Protein AF-A0A7S2M2A7-F1 (afdb_monomer)

Radius of gyration: 33.53 Å; Cα contacts (8 Å, |Δi|>4): 357; chains: 1; bounding box: 88×37×94 Å

pLDDT: mean 89.51, std 9.98, range [44.53, 98.31]

Mean predicted aligned error: 6.65 Å

Foldseek 3Di:
DPPDDPPLLCQQAPVLLVLLLLALALLLQLVCVVLVLDAPCSNCVSNVVSVHPADRVQLVVQDDVVCVRDCPDSSSSSSSSNPRVSCVPVPPVSVVLSVVLCVQQPDKDFDDWDWDQRPVPRDTDIGTHTGGPNLCLLVVAVPDPVNLVVLLVLLLVLLVVLLVLVLVLVVVVLVLVCLLPDDCPDPPDDQWDDDVQEIEGDRDDNVVSVCCCVVPSVVSVVCSVVLNVVLLVCLLPDSHPVSNVVSSVVSVVVVVVVVVVCVVPDDPVVVVNVVRHDPDPRPDDPVSVQSPDPVSSSVVSSVVSVVSSCCCQPPCPRHSVNVSVVSCCSNNVDDPPRPSCVVSVSNVSQVPDPVND

Sequence (357 aa):
ANGSIPEDVFHAEVQPFFPMCALPDAKLCGNMVFRGSLHVSQFLEPLERLGFHAAPIAFLATDSAESQGQMADMVHVCEAAIQNVCPAFLTFRYRRVQEMTAGVCGKMEPDSMQTVTNPLGGFEERVIIVTSTAWQKLRDIILTPIYISFLTLILILWHVAMLDEVHTTLIWWNFLIDNWFAKAEDPEQPVLTSTDDSIEVGILPRRYICIVALTNLFPRTVICGVTTFFGSLFLCQAQSYSELVMNSLAMTFLVTIDDMMFAAFVPSVRRAWIERCAPLSIPMLQIGHVCGNELVALVAVMVASGATMWISYNHPYYGHRENARYIRCLCQVEGVDCWAAWRLGGYSAVEANPRFA

Structure (mmCIF, N/CA/C/O backbone):
data_AF-A0A7S2M2A7-F1
#
_entry.id   AF-A0A7S2M2A7-F1
#
loop_
_atom_site.group_PDB
_atom_site.id
_atom_site.type_symbol
_atom_site.label_atom_id
_atom_site.label_alt_id
_atom_site.label_comp_id
_atom_site.label_asym_id
_atom_site.label_entity_id
_atom_site.label_seq_id
_atom_site.pdbx_PDB_ins_code
_atom_site.Cartn_x
_atom_site.Cartn_y
_atom_site.Cartn_z
_atom_site.occupancy
_atom_site.B_iso_or_equiv
_atom_site.auth_seq_id
_atom_site.auth_comp_id
_atom_site.auth_asym_id
_atom_site.auth_atom_id
_atom_site.pdbx_PDB_model_num
ATOM 1 N N . ALA A 1 1 ? -46.409 -20.623 11.705 1.00 44.53 1 ALA A N 1
ATOM 2 C CA . ALA A 1 1 ? -46.207 -19.427 12.539 1.00 44.53 1 ALA A CA 1
ATOM 3 C C . ALA A 1 1 ? -44.891 -18.808 12.108 1.00 44.53 1 ALA A C 1
ATOM 5 O O . ALA A 1 1 ? -43.867 -19.465 12.244 1.00 44.53 1 ALA A O 1
ATOM 6 N N . ASN A 1 2 ? -44.916 -17.629 11.484 1.00 46.91 2 ASN A N 1
ATOM 7 C CA . ASN A 1 2 ? -43.681 -16.896 11.214 1.00 46.91 2 ASN A CA 1
ATOM 8 C C . ASN A 1 2 ? -43.093 -16.546 12.584 1.00 46.91 2 ASN A C 1
ATOM 10 O O . ASN A 1 2 ? -43.729 -15.813 13.331 1.00 46.91 2 ASN A O 1
ATOM 14 N N . GLY A 1 3 ? -41.968 -17.162 12.953 1.00 67.94 3 GLY A N 1
ATOM 15 C CA . GLY A 1 3 ? -41.330 -17.038 14.268 1.00 67.94 3 GLY A CA 1
ATOM 16 C C . GLY A 1 3 ? -40.682 -15.673 14.501 1.00 67.94 3 GLY A C 1
ATOM 17 O O . GLY A 1 3 ? -39.508 -15.607 14.847 1.00 67.94 3 GLY A O 1
ATOM 18 N N . SER A 1 4 ? -41.415 -14.589 14.253 1.00 84.75 4 SER A N 1
ATOM 19 C CA . SER A 1 4 ? -40.985 -13.231 14.561 1.00 84.75 4 SER A CA 1
ATOM 20 C C . SER A 1 4 ? -41.067 -12.994 16.066 1.00 84.75 4 SER A C 1
ATOM 22 O O . SER A 1 4 ? -42.088 -13.289 16.687 1.00 84.75 4 SER A O 1
ATOM 24 N N . ILE A 1 5 ? -39.994 -12.448 16.632 1.00 86.75 5 ILE A N 1
ATOM 25 C CA . ILE A 1 5 ? -39.960 -11.949 18.009 1.00 86.75 5 ILE A CA 1
ATOM 26 C C . ILE A 1 5 ? -40.976 -10.795 18.112 1.00 86.75 5 ILE A C 1
ATOM 28 O O . ILE A 1 5 ? -40.992 -9.958 17.205 1.00 86.75 5 ILE A O 1
ATOM 32 N N . PRO A 1 6 ? -41.831 -10.747 19.153 1.00 91.81 6 PRO A N 1
ATOM 33 C CA . PRO A 1 6 ? -42.695 -9.594 19.404 1.00 91.81 6 PRO A CA 1
ATOM 34 C C . PRO A 1 6 ? -41.890 -8.285 19.422 1.00 91.81 6 PRO A C 1
ATOM 36 O O . PRO A 1 6 ? -40.766 -8.254 19.921 1.00 91.81 6 PRO A O 1
ATOM 39 N N . GLU A 1 7 ? -42.433 -7.220 18.832 1.00 90.38 7 GLU A N 1
ATOM 40 C CA . GLU A 1 7 ? -41.721 -5.948 18.630 1.00 90.38 7 GLU A CA 1
ATOM 41 C C . GLU A 1 7 ? -41.270 -5.317 19.959 1.00 90.38 7 GLU A C 1
ATOM 43 O O . GLU A 1 7 ? -40.133 -4.869 20.084 1.00 90.38 7 GLU A O 1
ATOM 48 N N . ASP A 1 8 ? -42.114 -5.382 20.985 1.00 88.50 8 ASP A N 1
ATOM 49 C CA . ASP A 1 8 ? -41.824 -4.963 22.358 1.00 88.50 8 ASP A CA 1
ATOM 50 C C . ASP A 1 8 ? -40.653 -5.741 22.975 1.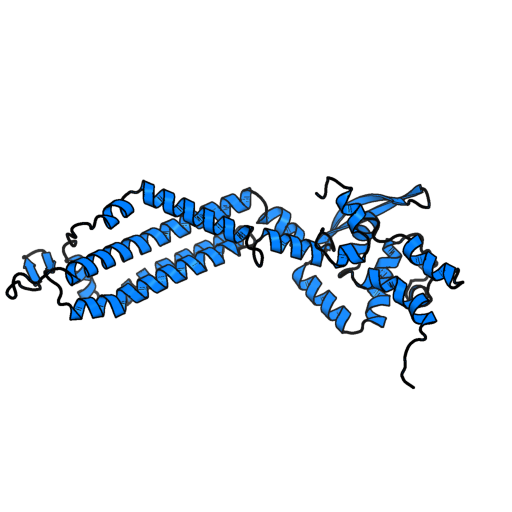00 88.50 8 ASP A C 1
ATOM 52 O O . ASP A 1 8 ? -39.726 -5.139 23.520 1.00 88.50 8 ASP A O 1
ATOM 56 N N . VAL A 1 9 ? -40.644 -7.068 22.817 1.00 88.62 9 VAL A N 1
ATOM 57 C CA . VAL A 1 9 ? -39.548 -7.928 23.290 1.00 88.62 9 VAL A CA 1
ATOM 58 C C . VAL A 1 9 ? -38.261 -7.619 22.533 1.00 88.62 9 VAL A C 1
ATOM 60 O O . VAL A 1 9 ? -37.192 -7.562 23.127 1.00 88.62 9 VAL A O 1
ATOM 63 N N . PHE A 1 10 ? -38.334 -7.379 21.226 1.00 90.81 10 PHE A N 1
ATOM 64 C CA . PHE A 1 10 ? -37.161 -7.019 20.437 1.00 90.81 10 PHE A CA 1
ATOM 65 C C . PHE A 1 10 ? -36.553 -5.681 20.882 1.00 90.81 10 PHE A C 1
ATOM 67 O O . PHE A 1 10 ? -35.335 -5.586 21.054 1.00 90.81 10 PHE A O 1
ATOM 74 N N . HIS A 1 11 ? -37.385 -4.661 21.093 1.00 88.81 11 HIS A N 1
ATOM 75 C CA . HIS A 1 11 ? -36.937 -3.339 21.531 1.00 88.81 11 HIS A CA 1
ATOM 76 C C . HIS A 1 11 ? -36.382 -3.341 22.960 1.00 88.81 11 HIS A C 1
ATOM 78 O O . HIS A 1 11 ? -35.404 -2.641 23.217 1.00 88.81 11 HIS A O 1
ATOM 84 N N . ALA A 1 12 ? -36.958 -4.137 23.865 1.00 86.62 12 ALA A N 1
ATOM 85 C CA . ALA A 1 12 ? -36.478 -4.258 25.241 1.00 86.62 12 ALA A CA 1
ATOM 86 C C . ALA A 1 12 ? -35.231 -5.146 25.355 1.00 86.62 12 ALA A C 1
ATOM 88 O O . ALA A 1 12 ? -34.236 -4.753 25.950 1.00 86.62 12 ALA A O 1
ATOM 89 N N . GLU A 1 13 ? -35.267 -6.349 24.781 1.00 87.50 13 GLU A N 1
ATOM 90 C CA . GLU A 1 13 ? -34.304 -7.411 25.099 1.00 87.50 13 GLU A CA 1
ATOM 91 C C . GLU A 1 13 ? -33.169 -7.534 24.079 1.00 87.50 13 GLU A C 1
ATOM 93 O O . GLU A 1 13 ? -32.111 -8.068 24.403 1.00 87.50 13 GLU A O 1
ATOM 98 N N . VAL A 1 14 ? -33.367 -7.084 22.835 1.00 90.44 14 VAL A N 1
ATOM 99 C CA . VAL A 1 14 ? -32.414 -7.337 21.736 1.00 90.44 14 VAL A CA 1
ATOM 100 C C . VAL A 1 14 ? -31.731 -6.056 21.274 1.00 90.44 14 VAL A C 1
ATOM 102 O O . VAL A 1 14 ? -30.503 -5.995 21.185 1.00 90.44 14 VAL A O 1
ATOM 105 N N . GLN A 1 15 ? -32.513 -5.014 20.991 1.00 91.81 15 GLN A N 1
ATOM 106 C CA . GLN A 1 15 ? -32.011 -3.760 20.434 1.00 91.81 15 GLN A CA 1
ATOM 107 C C . GLN A 1 15 ? -30.903 -3.085 21.272 1.00 91.81 15 GLN A C 1
ATOM 109 O O . GLN A 1 15 ? -29.959 -2.583 20.651 1.00 91.81 15 GLN A O 1
ATOM 114 N N . PRO A 1 16 ? -30.936 -3.080 22.623 1.00 91.25 16 PRO A N 1
ATOM 115 C CA . PRO A 1 16 ? -29.900 -2.425 23.430 1.00 91.25 16 PRO A CA 1
ATOM 116 C C . PRO A 1 16 ? -28.491 -3.004 23.236 1.00 91.25 16 PRO A C 1
ATOM 118 O O . PRO A 1 16 ? -27.505 -2.300 23.443 1.00 91.25 16 PRO A O 1
ATOM 121 N N . PHE A 1 17 ? -28.377 -4.257 22.782 1.00 92.88 17 PHE A N 1
ATOM 122 C CA . PHE A 1 17 ? -27.092 -4.919 22.533 1.00 92.88 17 PHE A CA 1
ATOM 123 C C . PHE A 1 17 ? -26.527 -4.662 21.134 1.00 92.88 17 PHE A C 1
ATOM 125 O O . PHE A 1 17 ? -25.334 -4.856 20.908 1.00 92.88 17 PHE A O 1
ATOM 132 N N . PHE A 1 18 ? -27.337 -4.207 20.174 1.00 92.44 18 PHE A N 1
ATOM 133 C CA . PHE A 1 18 ? -26.874 -4.002 18.798 1.00 92.44 18 PHE A CA 1
ATOM 134 C C . PHE A 1 18 ? -25.704 -3.030 18.631 1.00 92.44 18 PHE A C 1
ATOM 136 O O . PHE A 1 18 ? -24.856 -3.315 17.782 1.00 92.44 18 PHE A O 1
ATOM 143 N N . PRO A 1 19 ? -25.594 -1.931 19.401 1.00 92.38 19 PRO A N 1
ATOM 144 C CA . PRO A 1 19 ? -24.382 -1.123 19.406 1.00 92.38 19 PRO A CA 1
ATOM 145 C C . PRO A 1 19 ? -23.141 -1.970 19.732 1.00 92.38 19 PRO A C 1
ATOM 147 O O . PRO A 1 19 ? -22.186 -1.979 18.962 1.00 92.38 19 PRO A O 1
ATOM 150 N N . MET A 1 20 ? -23.184 -2.778 20.795 1.00 94.94 20 MET A N 1
ATOM 151 C CA . MET A 1 20 ? -22.067 -3.645 21.202 1.00 94.94 20 MET A CA 1
ATOM 152 C C . MET A 1 20 ? -21.766 -4.715 20.146 1.00 94.94 20 MET A C 1
ATOM 154 O O . MET A 1 20 ? -20.605 -4.993 19.863 1.00 94.94 20 MET A O 1
ATOM 158 N N . CYS A 1 21 ? -22.792 -5.247 19.474 1.00 95.19 21 CYS A N 1
ATOM 159 C CA . CYS A 1 21 ? -22.610 -6.199 18.377 1.00 95.19 21 CYS A CA 1
ATOM 160 C C . CYS A 1 21 ? -21.934 -5.604 17.130 1.00 95.19 21 CYS A C 1
ATOM 162 O O . CYS A 1 21 ? -21.564 -6.360 16.234 1.00 95.19 21 CYS A O 1
ATOM 164 N N . ALA A 1 22 ? -21.761 -4.282 17.036 1.00 93.81 22 ALA A N 1
ATOM 165 C CA . ALA A 1 22 ? -20.952 -3.672 15.980 1.00 93.81 22 ALA A CA 1
ATOM 166 C C . ALA A 1 22 ? -19.441 -3.795 16.246 1.00 93.81 22 ALA A C 1
ATOM 168 O O . ALA A 1 22 ? -18.640 -3.562 15.338 1.00 93.81 22 ALA A O 1
ATOM 169 N N . LEU A 1 23 ? -19.042 -4.157 17.470 1.00 95.81 23 LEU A N 1
ATOM 170 C CA . LEU A 1 23 ? -17.643 -4.324 17.833 1.00 95.81 23 LEU A CA 1
ATOM 171 C C . LEU A 1 23 ? -17.100 -5.658 17.297 1.00 95.81 23 LEU A C 1
ATOM 173 O O . LEU A 1 23 ? -17.743 -6.704 17.453 1.00 95.81 23 LEU A O 1
ATOM 177 N N . PRO A 1 24 ? -15.910 -5.646 16.672 1.00 95.00 24 PRO A N 1
ATOM 178 C CA . PRO A 1 24 ? -15.317 -6.855 16.116 1.00 95.00 24 PRO A CA 1
ATOM 179 C C . PRO A 1 24 ? -14.689 -7.769 17.177 1.00 95.00 24 PRO A C 1
ATOM 181 O O . PRO A 1 24 ? -14.531 -8.958 16.919 1.00 95.00 24 PRO A O 1
ATOM 184 N N . ASP A 1 25 ? -14.333 -7.233 18.347 1.00 96.88 25 ASP A N 1
ATOM 185 C CA . ASP A 1 25 ? -13.678 -7.956 19.441 1.00 96.88 25 ASP A CA 1
ATOM 186 C C . ASP A 1 25 ? -14.162 -7.401 20.792 1.00 96.88 25 ASP A C 1
ATOM 188 O O . ASP A 1 25 ? -14.287 -6.185 20.957 1.00 96.88 25 ASP A O 1
ATOM 192 N N . ALA A 1 26 ? -14.409 -8.290 21.756 1.00 96.94 26 ALA A N 1
ATOM 193 C CA . ALA A 1 26 ? -14.834 -7.945 23.113 1.00 96.94 26 ALA A CA 1
ATOM 194 C C . ALA A 1 26 ? -13.797 -7.090 23.856 1.00 96.94 26 ALA A C 1
ATOM 196 O O . ALA A 1 26 ? -14.149 -6.205 24.627 1.00 96.94 26 ALA A O 1
ATOM 197 N N . LYS A 1 27 ? -12.509 -7.257 23.551 1.00 97.19 27 LYS A N 1
ATOM 198 C CA . LYS A 1 27 ? -11.432 -6.478 24.175 1.00 97.19 27 LYS A CA 1
ATOM 199 C C . LYS A 1 27 ? -11.536 -4.973 23.909 1.00 97.19 27 LYS A C 1
ATOM 201 O O . LYS A 1 27 ? -10.961 -4.185 24.652 1.00 97.19 27 LYS A O 1
ATOM 206 N N . LEU A 1 28 ? -12.263 -4.555 22.868 1.00 96.81 28 LEU A N 1
ATOM 207 C CA . LEU A 1 28 ? -12.490 -3.140 22.555 1.00 96.81 28 LEU A CA 1
ATOM 208 C C . LEU A 1 28 ? -13.529 -2.471 23.468 1.00 96.81 28 LEU A C 1
ATOM 210 O O . LEU A 1 28 ? -13.689 -1.252 23.392 1.00 96.81 28 LEU A O 1
ATOM 214 N N . CYS A 1 29 ? -14.219 -3.218 24.335 1.00 96.75 29 CYS A N 1
ATOM 215 C CA . CYS A 1 29 ? -15.206 -2.661 25.259 1.00 96.75 29 CYS A CA 1
ATOM 216 C C . CYS A 1 29 ? -14.603 -1.575 26.163 1.00 96.75 29 CYS A C 1
ATOM 218 O O . CYS A 1 29 ? -15.192 -0.502 26.300 1.00 96.75 29 CYS A O 1
ATOM 220 N N . GLY A 1 30 ? -13.377 -1.778 26.664 1.00 95.25 30 GLY A N 1
ATOM 221 C CA . GLY A 1 30 ? -12.643 -0.760 27.423 1.00 95.25 30 GLY A CA 1
ATOM 222 C C . GLY A 1 30 ? -12.412 0.531 26.628 1.00 95.25 30 GLY A C 1
ATOM 223 O O . GLY A 1 30 ? -12.622 1.623 27.153 1.00 95.25 30 GLY A O 1
ATOM 224 N N . ASN A 1 31 ? -12.082 0.430 25.332 1.00 95.19 31 ASN A N 1
ATOM 225 C CA . ASN A 1 31 ? -11.916 1.595 24.452 1.00 95.19 31 ASN A CA 1
ATOM 226 C C . ASN A 1 31 ? -13.234 2.361 24.272 1.00 95.19 31 ASN A C 1
ATOM 228 O O . ASN A 1 31 ? -13.225 3.590 24.199 1.00 95.19 31 ASN A O 1
ATOM 232 N N . MET A 1 32 ? -14.363 1.654 24.183 1.00 94.75 32 MET A N 1
ATOM 233 C CA . MET A 1 32 ? -15.675 2.284 24.018 1.00 94.75 32 MET A CA 1
ATOM 234 C C . MET A 1 32 ? -16.153 2.984 25.289 1.00 94.75 32 MET A C 1
ATOM 236 O O . MET A 1 32 ? -16.664 4.101 25.203 1.00 94.75 32 MET A O 1
ATOM 240 N N . VAL A 1 33 ? -15.947 2.374 26.460 1.00 93.50 33 VAL A N 1
ATOM 241 C CA . VAL A 1 33 ? -16.237 3.013 27.755 1.00 93.50 33 VAL A CA 1
ATOM 242 C C . VAL A 1 33 ? -15.332 4.230 27.958 1.00 93.50 33 VAL A C 1
ATOM 244 O O . VAL A 1 33 ? -15.822 5.309 28.285 1.00 93.50 33 VAL A O 1
ATOM 247 N N . PHE A 1 34 ? -14.035 4.109 27.647 1.00 92.19 34 PHE A N 1
ATOM 248 C CA . PHE A 1 34 ? -13.084 5.226 27.693 1.00 92.19 34 PHE A CA 1
ATOM 249 C C . PHE A 1 34 ? -13.521 6.425 26.843 1.00 92.19 34 PHE A C 1
ATOM 251 O O . PHE A 1 34 ? -13.369 7.574 27.255 1.00 92.19 34 PHE A O 1
ATOM 258 N N . ARG A 1 35 ? -14.092 6.167 25.664 1.00 90.44 35 ARG A N 1
ATOM 259 C CA . ARG A 1 35 ? -14.601 7.202 24.753 1.00 90.44 35 ARG A CA 1
ATOM 260 C C . ARG A 1 35 ? -16.011 7.686 25.105 1.00 90.44 35 ARG A C 1
ATOM 262 O O . ARG A 1 35 ? -16.579 8.439 24.325 1.00 90.44 35 ARG A O 1
ATOM 269 N N . GLY A 1 36 ? -16.628 7.220 26.192 1.00 89.81 36 GLY A N 1
ATOM 270 C CA . GLY A 1 36 ? -18.032 7.534 26.493 1.00 89.81 36 GLY A CA 1
ATOM 271 C C . GLY A 1 36 ? -19.006 7.084 25.395 1.00 89.81 36 GLY A C 1
ATOM 272 O O . GLY A 1 36 ? -20.084 7.642 25.234 1.00 89.81 36 GLY A O 1
ATOM 273 N N . SER A 1 37 ? -18.618 6.096 24.584 1.00 90.94 37 SER A N 1
ATOM 274 C CA . SER A 1 37 ? -19.493 5.516 23.552 1.00 90.94 37 SER A CA 1
ATOM 275 C C . SER A 1 37 ? -20.483 4.520 24.156 1.00 90.94 37 SER A C 1
ATOM 277 O O . SER A 1 37 ? -21.517 4.226 23.573 1.00 90.94 37 SER A O 1
ATOM 279 N N . LEU A 1 38 ? -20.155 3.982 25.332 1.00 91.81 38 LEU A N 1
ATOM 280 C CA . LEU A 1 38 ? -21.024 3.105 26.101 1.00 91.81 38 LEU A CA 1
ATOM 281 C C . LEU A 1 38 ? -21.254 3.734 27.470 1.00 91.81 38 LEU A C 1
ATOM 283 O O . LEU A 1 38 ? -20.350 3.790 28.301 1.00 91.81 38 LEU A O 1
ATOM 287 N N . HIS A 1 39 ? -22.478 4.204 27.692 1.00 88.94 39 HIS A N 1
ATOM 288 C CA . HIS A 1 39 ? -22.927 4.709 28.982 1.00 88.94 39 HIS A CA 1
ATOM 289 C C . HIS A 1 39 ? -24.049 3.835 29.534 1.00 88.94 39 HIS A C 1
ATOM 291 O O . HIS A 1 39 ? -24.952 3.436 28.801 1.00 88.94 39 HIS A O 1
ATOM 297 N N . VAL A 1 40 ? -24.032 3.621 30.852 1.00 89.06 40 VAL A N 1
ATOM 298 C CA . VAL A 1 40 ? -25.081 2.885 31.575 1.00 89.06 40 VAL A CA 1
ATOM 299 C C . VAL A 1 40 ? -26.470 3.459 31.271 1.00 89.06 40 VAL A C 1
ATOM 301 O O . VAL A 1 40 ? -27.407 2.708 31.026 1.00 89.06 40 VAL A O 1
ATOM 304 N N . SER A 1 41 ? -26.606 4.789 31.208 1.00 87.88 41 SER A N 1
ATOM 305 C CA . SER A 1 41 ? -27.886 5.446 30.911 1.00 87.88 41 SER A CA 1
ATOM 306 C C . SER A 1 41 ? -28.437 5.100 29.530 1.00 87.88 41 SER A C 1
ATOM 308 O O . SER A 1 41 ? -29.631 4.863 29.408 1.00 87.88 41 SER A O 1
ATOM 310 N N . GLN A 1 42 ? -27.588 5.008 28.501 1.00 85.31 42 GLN A N 1
ATOM 311 C CA . GLN A 1 42 ? -28.029 4.645 27.148 1.00 85.31 42 GLN A CA 1
ATOM 312 C C . GLN A 1 42 ? -28.602 3.225 27.093 1.00 85.31 42 GLN A C 1
ATOM 314 O O . GLN A 1 42 ? -29.453 2.939 26.252 1.00 85.31 42 GLN A O 1
ATOM 319 N N . PHE A 1 43 ? -28.130 2.349 27.982 1.00 86.69 43 PHE A N 1
ATOM 320 C CA . PHE A 1 43 ? -28.589 0.972 28.083 1.00 86.69 43 PHE A CA 1
ATOM 321 C C . PHE A 1 43 ? -29.830 0.829 28.980 1.00 86.69 43 PHE A C 1
ATOM 323 O O . PHE A 1 43 ? -30.772 0.132 28.610 1.00 86.69 43 PHE A O 1
ATOM 330 N N . LEU A 1 44 ? -29.862 1.511 30.132 1.00 87.75 44 LEU A N 1
ATOM 331 C CA . LEU A 1 44 ? -30.951 1.405 31.111 1.00 87.75 44 LEU A CA 1
ATOM 332 C C . LEU A 1 44 ? -32.192 2.232 30.754 1.00 87.75 44 LEU A C 1
ATOM 334 O O . LEU A 1 44 ? -33.307 1.773 30.976 1.00 87.75 44 LEU A O 1
ATOM 338 N N . GLU A 1 45 ? -32.039 3.427 30.182 1.00 88.88 45 GLU A N 1
ATOM 339 C CA . GLU A 1 45 ? -33.167 4.337 29.929 1.00 88.88 45 GLU A CA 1
ATOM 340 C C . GLU A 1 45 ? -34.262 3.723 29.024 1.00 88.88 45 GLU A C 1
ATOM 342 O O . GLU A 1 45 ? -35.448 3.886 29.333 1.00 88.88 45 GLU A O 1
ATOM 347 N N . PRO A 1 46 ? -33.940 2.980 27.941 1.00 87.25 46 PRO A N 1
ATOM 348 C CA . PRO A 1 46 ? -34.955 2.272 27.159 1.00 87.25 46 PRO A CA 1
ATOM 349 C C . PRO A 1 46 ? -35.699 1.195 27.961 1.00 87.25 46 PRO A C 1
ATOM 351 O O . PRO A 1 46 ? -36.906 1.035 27.780 1.00 87.25 46 PRO A O 1
ATOM 354 N N . LEU A 1 47 ? -35.003 0.486 28.856 1.00 87.44 47 LEU A N 1
ATOM 355 C CA . LEU A 1 47 ? -35.580 -0.564 29.701 1.00 87.44 47 LEU A CA 1
ATOM 356 C C . LEU A 1 47 ? -36.528 0.030 30.745 1.00 87.44 47 LEU A C 1
ATOM 358 O O . LEU A 1 47 ? -37.669 -0.418 30.875 1.00 87.44 47 LEU A O 1
ATOM 362 N N . GLU A 1 48 ? -36.097 1.098 31.416 1.00 90.06 48 GLU A N 1
ATOM 363 C CA . GLU A 1 48 ? -36.899 1.799 32.421 1.00 90.06 48 GLU A CA 1
ATOM 364 C C . GLU A 1 48 ? -38.185 2.377 31.820 1.00 90.06 48 GLU A C 1
ATOM 366 O O . GLU A 1 48 ? -39.256 2.270 32.422 1.00 90.06 48 GLU A O 1
ATOM 371 N N . ARG A 1 49 ? -38.119 2.926 30.597 1.00 89.81 49 ARG A N 1
ATOM 372 C CA . ARG A 1 49 ? -39.303 3.429 29.872 1.00 89.81 49 ARG A CA 1
ATOM 373 C C . ARG A 1 49 ? -40.336 2.348 29.572 1.00 89.81 49 ARG A C 1
ATOM 375 O O . ARG A 1 49 ? -41.521 2.659 29.474 1.00 89.81 49 ARG A O 1
ATOM 382 N N . LEU A 1 50 ? -39.895 1.103 29.425 1.00 87.81 50 LEU A N 1
ATOM 383 C CA . LEU A 1 50 ? -40.754 -0.057 29.194 1.00 87.81 50 LEU A CA 1
ATOM 384 C C . LEU A 1 50 ? -41.205 -0.724 30.507 1.00 87.81 50 LEU A C 1
ATOM 386 O O . LEU A 1 50 ? -41.928 -1.716 30.472 1.00 87.81 50 LEU A O 1
ATOM 390 N N . GLY A 1 51 ? -40.829 -0.165 31.664 1.00 89.88 51 GLY A N 1
ATOM 391 C CA . GLY A 1 51 ? -41.187 -0.682 32.986 1.00 89.88 51 GLY A CA 1
ATOM 392 C C . GLY A 1 51 ? -40.292 -1.823 33.473 1.00 89.88 51 GLY A C 1
ATOM 393 O O . GLY A 1 51 ? -40.627 -2.478 34.461 1.00 89.88 51 GLY A O 1
ATOM 394 N N . PHE A 1 52 ? -39.161 -2.073 32.808 1.00 86.31 52 PHE A N 1
ATOM 395 C CA . PHE A 1 52 ? -38.174 -3.046 33.263 1.00 86.31 52 PHE A CA 1
ATOM 396 C C . PHE A 1 52 ? -37.190 -2.375 34.225 1.00 86.31 52 PHE A C 1
ATOM 398 O O . PHE A 1 52 ? -36.474 -1.446 33.867 1.00 86.31 52 PHE A O 1
ATOM 405 N N . HIS A 1 53 ? -37.149 -2.870 35.463 1.00 84.56 53 HIS A N 1
ATOM 406 C CA . HIS A 1 53 ? -36.209 -2.428 36.505 1.00 84.56 53 HIS A CA 1
ATOM 407 C C . HIS A 1 53 ? -35.041 -3.404 36.710 1.00 84.56 53 HIS A C 1
ATOM 409 O O . HIS A 1 53 ? -34.236 -3.231 37.623 1.00 84.56 53 HIS A O 1
ATOM 415 N N . ALA A 1 54 ? -34.983 -4.463 35.904 1.00 83.44 54 ALA A N 1
ATOM 416 C CA . ALA A 1 54 ? -33.986 -5.520 35.984 1.00 83.44 54 ALA A CA 1
ATOM 417 C C . ALA A 1 54 ? -33.226 -5.636 34.662 1.00 83.44 54 ALA A C 1
ATOM 419 O O . ALA A 1 54 ? -33.618 -5.059 33.647 1.00 83.44 54 ALA A O 1
ATOM 420 N N . ALA A 1 55 ? -32.137 -6.401 34.687 1.00 84.50 55 ALA A N 1
ATOM 421 C CA . ALA A 1 55 ? -31.360 -6.659 33.495 1.00 84.50 55 ALA A CA 1
ATOM 422 C C . ALA A 1 55 ? -32.115 -7.457 32.434 1.00 84.50 55 ALA A C 1
ATOM 424 O O . ALA A 1 55 ? -32.925 -8.308 32.809 1.00 84.50 55 ALA A O 1
ATOM 425 N N . PRO A 1 56 ? -31.830 -7.225 31.133 1.00 85.75 56 PRO A N 1
ATOM 426 C CA . PRO A 1 56 ? -32.392 -8.037 30.067 1.00 85.75 56 PRO A CA 1
ATOM 427 C C . PRO A 1 56 ? -32.166 -9.517 30.351 1.00 85.75 56 PRO A C 1
ATOM 429 O O . PRO A 1 56 ? -31.072 -9.931 30.756 1.00 85.75 56 PRO A O 1
ATOM 432 N N . ILE A 1 57 ? -33.190 -10.326 30.115 1.00 85.62 57 ILE A N 1
ATOM 433 C CA . ILE A 1 57 ? -33.166 -11.771 30.353 1.00 85.62 57 ILE A CA 1
ATOM 434 C C . ILE A 1 57 ? -32.040 -12.410 29.539 1.00 85.62 57 ILE A C 1
ATOM 436 O O . ILE A 1 57 ? -31.369 -13.316 30.029 1.00 85.62 57 ILE A O 1
ATOM 440 N N . ALA A 1 58 ? -31.792 -11.912 28.323 1.00 84.25 58 ALA A N 1
ATOM 441 C CA . ALA A 1 58 ? -30.689 -12.377 27.486 1.00 84.25 58 ALA A CA 1
ATOM 442 C C . ALA A 1 58 ? -29.326 -12.211 28.178 1.00 84.25 58 ALA A C 1
ATOM 444 O O . ALA A 1 58 ? -28.500 -13.117 28.121 1.00 84.25 58 ALA A O 1
ATOM 445 N N . PHE A 1 59 ? -29.116 -11.093 28.879 1.00 85.62 59 PHE A N 1
ATOM 446 C CA . PHE A 1 59 ? -27.904 -10.866 29.659 1.00 85.62 59 PHE A CA 1
ATOM 447 C C . PHE A 1 59 ? -27.862 -11.789 30.876 1.00 85.62 59 PHE A C 1
ATOM 449 O O . PHE A 1 59 ? -26.921 -12.564 31.003 1.00 85.62 59 PHE A O 1
ATOM 456 N N . LEU A 1 60 ? -28.924 -11.810 31.689 1.00 86.75 60 LEU A N 1
ATOM 457 C CA . LEU A 1 60 ? -29.020 -12.657 32.889 1.00 86.75 60 LEU A CA 1
ATOM 458 C C . LEU A 1 60 ? -28.846 -14.156 32.606 1.00 86.75 60 LEU A C 1
ATOM 460 O O . LEU A 1 60 ? -28.346 -14.887 33.453 1.00 86.75 60 LEU A O 1
ATOM 464 N N . ALA A 1 61 ? -29.275 -14.626 31.434 1.00 85.19 61 ALA A N 1
ATOM 465 C CA . ALA A 1 61 ? -29.139 -16.023 31.031 1.00 85.19 61 ALA A CA 1
ATOM 466 C C . ALA A 1 61 ? -27.706 -16.396 30.622 1.00 85.19 61 ALA A C 1
ATOM 468 O O . ALA A 1 61 ? -27.351 -17.574 30.645 1.00 85.19 61 ALA A O 1
ATOM 469 N N . THR A 1 62 ? -26.911 -15.411 30.201 1.00 82.81 62 THR A N 1
ATOM 470 C CA . THR A 1 62 ? -25.544 -15.620 29.698 1.00 82.81 62 THR A CA 1
ATOM 471 C C . THR A 1 62 ? -24.466 -15.214 30.686 1.00 82.81 62 THR A C 1
ATOM 473 O O . THR A 1 62 ? -23.349 -15.722 30.604 1.00 82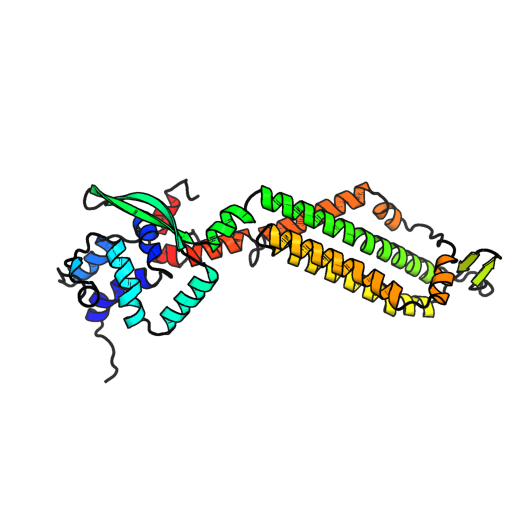.81 62 THR A O 1
ATOM 476 N N . ASP A 1 63 ? -24.789 -14.304 31.597 1.00 80.56 63 ASP A N 1
ATOM 477 C CA . ASP A 1 63 ? -23.858 -13.818 32.591 1.00 80.56 63 ASP A CA 1
ATOM 478 C C . ASP A 1 63 ? -23.684 -14.855 33.705 1.00 80.56 63 ASP A C 1
ATOM 480 O O . ASP A 1 63 ? -24.639 -15.507 34.143 1.00 80.56 63 ASP A O 1
ATOM 484 N N . SER A 1 64 ? -22.440 -15.060 34.131 1.00 70.44 64 SER A N 1
ATOM 485 C CA . SER A 1 64 ? -22.150 -16.024 35.186 1.00 70.44 64 SER A CA 1
ATOM 486 C C . SER A 1 64 ? -22.727 -15.511 36.509 1.00 70.44 64 SER A C 1
ATOM 488 O O . SER A 1 64 ? -22.828 -14.309 36.750 1.00 70.44 64 SER A O 1
ATOM 490 N N . ALA A 1 65 ? -23.080 -16.421 37.420 1.00 69.19 65 ALA A N 1
ATOM 491 C CA . ALA A 1 65 ? -23.609 -16.058 38.738 1.00 69.19 65 ALA A CA 1
ATOM 492 C C . ALA A 1 65 ? -22.666 -15.150 39.569 1.00 69.19 65 ALA A C 1
ATOM 494 O O . ALA A 1 65 ? -23.077 -14.632 40.607 1.00 69.19 65 ALA A O 1
ATOM 495 N N . GLU A 1 66 ? -21.415 -14.959 39.135 1.00 71.25 66 GLU A N 1
ATOM 496 C CA . GLU A 1 66 ? -20.394 -14.172 39.829 1.00 71.25 66 GLU A CA 1
ATOM 497 C C . GLU A 1 66 ? -20.626 -12.658 39.747 1.00 71.25 66 GLU A C 1
ATOM 499 O O . GLU A 1 66 ? -20.327 -11.961 40.716 1.00 71.25 66 GLU A O 1
ATOM 504 N N . SER A 1 67 ? -21.209 -12.138 38.662 1.00 70.25 67 SER A N 1
ATOM 505 C CA . SER A 1 67 ? -21.450 -10.692 38.508 1.00 70.25 67 SER A CA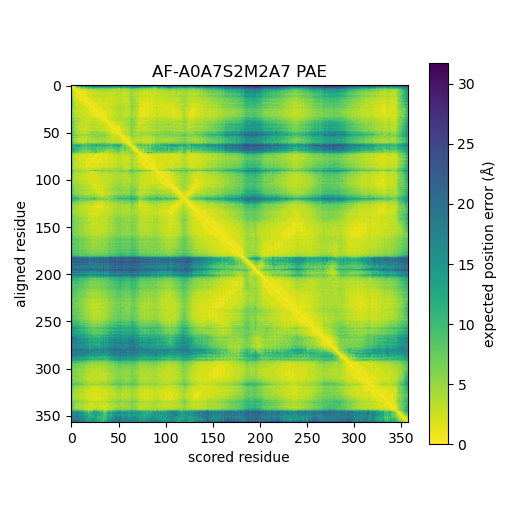 1
ATOM 506 C C . SER A 1 67 ? -22.631 -10.177 39.341 1.00 70.25 67 SER A C 1
ATOM 508 O O . SER A 1 67 ? -22.849 -8.969 39.443 1.00 70.25 67 SER A O 1
ATOM 510 N N . GLN A 1 68 ? -23.449 -11.087 39.889 1.00 74.44 68 GLN A N 1
ATOM 511 C CA . GLN A 1 68 ? -24.742 -10.794 40.521 1.00 74.44 68 GLN A CA 1
ATOM 512 C C . GLN A 1 68 ? -25.684 -9.936 39.647 1.00 74.44 68 GLN A C 1
ATOM 514 O O . GLN A 1 68 ? -26.581 -9.277 40.173 1.00 74.44 68 GLN A O 1
ATOM 519 N N . GLY A 1 69 ? -25.487 -9.919 38.322 1.00 72.50 69 GLY A N 1
ATOM 520 C CA . GLY A 1 69 ? -26.244 -9.068 37.402 1.00 72.50 69 GLY A CA 1
ATOM 521 C C . GLY A 1 69 ? -25.963 -7.569 37.566 1.00 72.50 69 GLY A C 1
ATOM 522 O O . GLY A 1 69 ? -26.806 -6.747 37.201 1.00 72.50 69 GLY A O 1
ATOM 523 N N . GLN A 1 70 ? -24.816 -7.190 38.141 1.00 77.94 70 GLN A N 1
ATOM 524 C CA . GLN A 1 70 ? -24.435 -5.787 38.270 1.00 77.94 70 GLN A CA 1
ATOM 525 C C . GLN A 1 70 ? -24.104 -5.195 36.896 1.00 77.94 70 GLN A C 1
ATOM 527 O O . GLN A 1 70 ? -23.100 -5.529 36.281 1.00 77.94 70 GLN A O 1
ATOM 532 N N . MET A 1 71 ? -24.926 -4.249 36.445 1.00 80.69 71 MET A N 1
ATOM 533 C CA . MET A 1 71 ? -24.681 -3.471 35.222 1.00 80.69 71 MET A CA 1
ATOM 534 C C . MET A 1 71 ? -23.804 -2.231 35.427 1.00 80.69 71 MET A C 1
ATOM 536 O O . MET A 1 71 ? -23.698 -1.388 34.539 1.00 80.69 71 MET A O 1
ATOM 540 N N . ALA A 1 72 ? -23.231 -2.060 36.619 1.00 81.62 72 ALA A N 1
ATOM 541 C CA . ALA A 1 72 ? -22.401 -0.895 36.906 1.00 81.62 72 ALA A CA 1
ATOM 542 C C . ALA A 1 72 ? -21.110 -0.893 36.068 1.00 81.62 72 ALA A C 1
ATOM 544 O O . ALA A 1 72 ? -20.625 0.180 35.719 1.00 81.62 72 ALA A O 1
ATOM 545 N N . ASP A 1 73 ? -20.600 -2.080 35.727 1.00 89.38 73 ASP A N 1
ATOM 546 C CA . ASP A 1 73 ? -19.424 -2.278 34.882 1.00 89.38 73 ASP A CA 1
ATOM 547 C C . ASP A 1 73 ? -19.854 -2.468 33.419 1.00 89.38 73 ASP A C 1
ATOM 549 O O . ASP A 1 73 ? -20.274 -3.547 32.987 1.00 89.38 73 ASP A O 1
ATOM 553 N N . MET A 1 74 ? -19.760 -1.391 32.639 1.00 91.69 74 MET A N 1
ATOM 554 C CA . MET A 1 74 ? -20.127 -1.421 31.222 1.00 91.69 74 MET A CA 1
ATOM 555 C C . MET A 1 74 ? -19.133 -2.201 30.363 1.00 91.69 74 MET A C 1
ATOM 557 O O . MET A 1 74 ? -19.501 -2.617 29.258 1.00 91.69 74 MET A O 1
ATOM 561 N N . VAL A 1 75 ? -17.898 -2.406 30.834 1.00 94.06 75 VAL A N 1
ATOM 562 C CA . VAL A 1 75 ? -16.922 -3.240 30.127 1.00 94.06 75 VAL A CA 1
ATOM 563 C C . VAL A 1 75 ? -17.406 -4.684 30.166 1.00 94.06 75 VAL A C 1
ATOM 565 O O . VAL A 1 75 ? -17.564 -5.285 29.103 1.00 94.06 75 VAL A O 1
ATOM 568 N N . HIS A 1 76 ? -17.759 -5.189 31.351 1.00 92.75 76 HIS A N 1
ATOM 569 C CA . HIS A 1 76 ? -18.296 -6.544 31.522 1.00 92.75 76 HIS A CA 1
ATOM 570 C C . HIS A 1 76 ? -19.586 -6.766 30.721 1.00 92.75 76 HIS A C 1
ATOM 572 O O . HIS A 1 76 ? -19.707 -7.752 29.990 1.00 92.75 76 HIS A O 1
ATOM 578 N N . VAL A 1 77 ? -20.527 -5.813 30.779 1.00 92.94 77 VAL A N 1
ATOM 579 C CA . VAL A 1 77 ? -21.784 -5.898 30.010 1.00 92.94 77 VAL A CA 1
ATOM 580 C C . VAL A 1 77 ? -21.511 -6.014 28.507 1.00 92.94 77 VAL A C 1
ATOM 582 O O . VAL A 1 77 ? -22.108 -6.846 27.820 1.00 92.94 77 VAL A O 1
ATOM 585 N N . CYS A 1 78 ? -20.582 -5.209 27.996 1.00 95.44 78 CYS A N 1
ATOM 586 C CA . CYS A 1 78 ? -20.188 -5.223 26.593 1.00 95.44 78 CYS A CA 1
ATOM 587 C C . CYS A 1 78 ? -19.469 -6.522 26.193 1.00 95.44 78 CYS A C 1
ATOM 589 O O . CYS A 1 78 ? -19.757 -7.080 25.129 1.00 95.44 78 CYS A O 1
ATOM 591 N N . GLU A 1 79 ? -18.581 -7.044 27.043 1.00 95.44 79 GLU A N 1
ATOM 592 C CA . GLU A 1 79 ? -17.874 -8.300 26.781 1.00 95.44 79 GLU A CA 1
ATOM 593 C C . GLU A 1 79 ? -18.843 -9.484 26.710 1.00 95.44 79 GLU A C 1
ATOM 595 O O . GLU A 1 79 ? -18.822 -10.244 25.735 1.00 95.44 79 GLU A O 1
ATOM 600 N N . ALA A 1 80 ? -19.748 -9.600 27.684 1.00 93.88 80 ALA A N 1
ATOM 601 C CA . ALA A 1 80 ? -20.780 -10.632 27.699 1.00 93.88 80 ALA A CA 1
ATOM 602 C C . ALA A 1 80 ? -21.722 -10.514 26.489 1.00 93.88 80 ALA A C 1
ATOM 604 O O . ALA A 1 80 ? -22.085 -11.525 25.877 1.00 93.88 80 ALA A O 1
ATOM 605 N N . ALA A 1 81 ? -22.072 -9.286 26.090 1.00 94.31 81 ALA A N 1
ATOM 606 C CA . ALA A 1 81 ? -22.880 -9.048 24.903 1.00 94.31 81 ALA A CA 1
ATOM 607 C C . ALA A 1 81 ? -22.206 -9.605 23.641 1.00 94.31 81 ALA A C 1
ATOM 609 O O . ALA A 1 81 ? -22.812 -10.387 22.909 1.00 94.31 81 ALA A O 1
ATOM 610 N N . ILE A 1 82 ? -20.941 -9.260 23.404 1.00 95.75 82 ILE A N 1
ATOM 611 C CA . ILE A 1 82 ? -20.198 -9.682 22.206 1.00 95.75 82 ILE A CA 1
ATOM 612 C C . ILE A 1 82 ? -19.938 -11.189 22.192 1.00 95.75 82 ILE A C 1
ATOM 614 O O . ILE A 1 82 ? -20.017 -11.815 21.131 1.00 95.75 82 ILE A O 1
ATOM 618 N N . GLN A 1 83 ? -19.620 -11.776 23.346 1.00 94.69 83 GLN A N 1
ATOM 619 C CA . GLN A 1 83 ? -19.247 -13.188 23.437 1.00 94.69 83 GLN A CA 1
ATOM 620 C C . GLN A 1 83 ? -20.456 -14.124 23.403 1.00 94.69 83 GLN A C 1
ATOM 622 O O . GLN A 1 83 ? -20.386 -15.179 22.769 1.00 94.69 83 GLN A O 1
ATOM 627 N N . ASN A 1 84 ? -21.563 -13.742 24.044 1.00 93.44 84 ASN A N 1
ATOM 628 C CA . ASN A 1 84 ? -22.686 -14.650 24.276 1.00 93.44 84 ASN A CA 1
ATOM 629 C C . ASN A 1 84 ? -23.961 -14.214 23.547 1.00 93.44 84 ASN A C 1
ATOM 631 O O . ASN A 1 84 ? -24.609 -15.026 22.884 1.00 93.44 84 ASN A O 1
ATOM 635 N N . VAL A 1 85 ? -24.308 -12.929 23.626 1.00 93.25 85 VAL A N 1
ATOM 636 C CA . VAL A 1 85 ? -25.600 -12.412 23.150 1.00 93.25 85 VAL A CA 1
ATOM 637 C C . VAL A 1 85 ? -25.602 -12.220 21.626 1.00 93.25 85 VAL A C 1
ATOM 639 O O . VAL A 1 85 ? -26.459 -12.752 20.917 1.00 93.25 85 VAL A O 1
ATOM 642 N N . CYS A 1 86 ? -24.608 -11.518 21.080 1.00 95.06 86 CYS A N 1
ATOM 643 C CA . CYS A 1 86 ? -24.513 -11.210 19.652 1.00 95.06 86 CYS A CA 1
ATOM 644 C C . CYS A 1 86 ? -24.433 -12.462 18.757 1.00 95.06 86 CYS A C 1
ATOM 646 O O . CYS A 1 86 ? -25.148 -12.506 17.750 1.00 95.06 86 CYS A O 1
ATOM 648 N N . PRO A 1 87 ? -23.653 -13.513 19.091 1.00 94.38 87 PRO A N 1
ATOM 64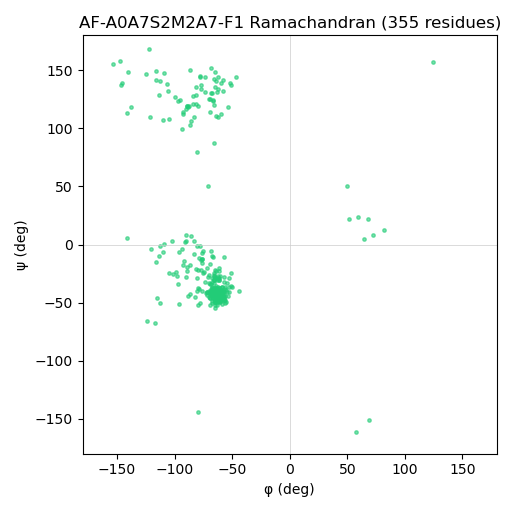9 C CA . PRO A 1 87 ? -23.618 -14.739 18.293 1.00 94.38 87 PRO A CA 1
ATOM 650 C C . PRO A 1 87 ? -24.944 -15.507 18.303 1.00 94.38 87 PRO A C 1
ATOM 652 O O . PRO A 1 87 ? -25.271 -16.153 17.304 1.00 94.38 87 PRO A O 1
ATOM 655 N N . ALA A 1 88 ? -25.717 -15.419 19.393 1.00 92.12 88 ALA A N 1
ATOM 656 C CA . ALA A 1 88 ? -27.033 -16.048 19.488 1.00 92.12 88 ALA A CA 1
ATOM 657 C C . ALA A 1 88 ? -28.051 -15.385 18.541 1.00 92.12 88 ALA A C 1
ATOM 659 O O . ALA A 1 88 ? -28.837 -16.085 17.903 1.00 92.12 88 ALA A O 1
ATOM 660 N N . PHE A 1 89 ? -27.996 -14.056 18.387 1.00 90.62 89 PHE A N 1
ATOM 661 C CA . PHE A 1 89 ? -28.929 -13.309 17.533 1.00 90.62 89 PHE A CA 1
ATOM 662 C C . PHE A 1 89 ? -28.489 -13.187 16.068 1.00 90.62 89 PHE A C 1
ATOM 664 O O . PHE A 1 89 ? -29.302 -13.357 15.159 1.00 90.62 89 PHE A O 1
ATOM 671 N N . LEU A 1 90 ? -27.214 -12.885 15.807 1.00 90.88 90 LEU A N 1
ATOM 672 C CA . LEU A 1 90 ? -26.720 -12.551 14.463 1.00 90.88 90 LEU A CA 1
ATOM 673 C C . LEU A 1 90 ? -26.219 -13.766 13.665 1.00 90.88 90 LEU A C 1
ATOM 675 O O . LEU A 1 90 ? -25.817 -13.631 12.502 1.00 90.88 90 LEU A O 1
ATOM 679 N N . THR A 1 91 ? -26.325 -14.969 14.236 1.00 89.69 91 THR A N 1
ATOM 680 C CA . THR A 1 91 ? -26.027 -16.263 13.599 1.00 89.69 91 THR A CA 1
ATOM 681 C C . THR A 1 91 ? -24.585 -16.373 13.063 1.00 89.69 91 THR A C 1
ATOM 683 O O . THR A 1 91 ? -23.683 -15.621 13.432 1.00 89.69 91 THR A O 1
ATOM 686 N N . PHE A 1 92 ? -24.342 -17.327 12.157 1.00 93.19 92 PHE A N 1
ATOM 687 C CA . PHE A 1 92 ? -23.035 -17.626 11.563 1.00 93.19 92 PHE A CA 1
ATOM 688 C C . PHE A 1 92 ? -22.367 -16.433 10.852 1.00 93.19 92 PHE A C 1
ATOM 690 O O . PHE A 1 92 ? -21.140 -16.360 10.787 1.00 93.19 92 PHE A O 1
ATOM 697 N N . ARG A 1 93 ? -23.148 -15.478 10.324 1.00 91.69 93 ARG A N 1
ATOM 698 C CA . ARG A 1 93 ? -22.592 -14.310 9.616 1.00 91.69 93 ARG A CA 1
ATOM 699 C C . ARG A 1 93 ? -21.744 -13.434 10.534 1.00 91.69 93 ARG A C 1
ATOM 701 O O . ARG A 1 93 ? -20.698 -12.968 10.097 1.00 91.69 93 ARG A O 1
ATOM 708 N N . TYR A 1 94 ? -22.164 -13.255 11.786 1.00 93.62 94 TYR A N 1
ATOM 709 C CA . TYR A 1 94 ? -21.422 -12.460 12.761 1.00 93.62 94 TYR A CA 1
ATOM 710 C C . TYR A 1 94 ? -20.068 -13.080 13.095 1.00 93.62 94 TYR A C 1
ATOM 712 O O . TYR A 1 94 ? -19.044 -12.417 12.955 1.00 93.62 94 TYR A O 1
ATOM 720 N N . ARG A 1 95 ? -20.046 -14.384 13.407 1.00 94.06 95 ARG A N 1
ATOM 721 C CA . ARG A 1 95 ? -18.798 -15.113 13.677 1.00 94.06 95 ARG A CA 1
ATOM 722 C C . ARG A 1 95 ? -17.828 -15.024 12.496 1.00 94.06 95 ARG A C 1
ATOM 724 O O . ARG A 1 95 ? -16.654 -14.741 12.694 1.00 94.06 95 ARG A O 1
ATOM 731 N N . ARG A 1 96 ? -18.322 -15.171 11.260 1.00 95.75 96 ARG A N 1
ATOM 732 C CA . ARG A 1 96 ? -17.484 -15.021 10.060 1.00 95.75 96 ARG A CA 1
ATOM 733 C C . ARG A 1 96 ? -16.883 -13.616 9.944 1.00 95.75 96 ARG A C 1
ATOM 735 O O . ARG A 1 96 ? -15.730 -13.485 9.551 1.00 95.75 96 ARG A O 1
ATOM 742 N N . VAL A 1 97 ? -17.650 -12.568 10.252 1.00 93.56 97 VAL A N 1
ATOM 743 C CA . VAL A 1 97 ? -17.139 -11.188 10.250 1.00 93.56 97 VAL A CA 1
ATOM 744 C C . VAL A 1 97 ? -16.076 -11.002 11.330 1.00 93.56 97 VAL A C 1
ATOM 746 O O . VAL A 1 97 ? -15.023 -10.457 11.020 1.00 93.56 97 VAL A O 1
ATOM 749 N N . GLN A 1 98 ? -16.288 -11.512 12.546 1.00 94.75 98 GLN A N 1
ATOM 750 C CA . GLN A 1 98 ? -15.276 -11.467 13.609 1.00 94.75 98 GLN A CA 1
ATOM 751 C C . GLN A 1 98 ? -13.986 -12.191 13.208 1.00 94.75 98 GLN A C 1
ATOM 753 O O . GLN A 1 98 ? -12.905 -11.641 13.379 1.00 94.75 98 GLN A O 1
ATOM 758 N N . GLU A 1 99 ? -14.083 -13.384 12.615 1.00 95.62 99 GLU A N 1
ATOM 759 C CA . GLU A 1 99 ? -12.919 -14.148 12.144 1.00 95.62 99 GLU A CA 1
ATOM 760 C C . GLU A 1 99 ? -12.151 -13.411 11.037 1.00 95.62 99 GLU A C 1
ATOM 762 O O . GLU A 1 99 ? -10.921 -13.339 11.077 1.00 95.62 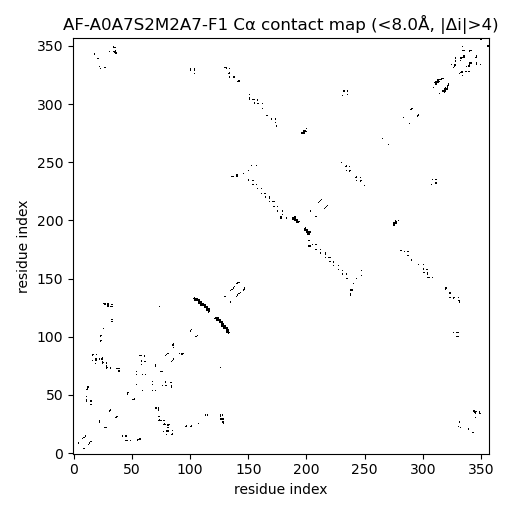99 GLU A O 1
ATOM 767 N N . MET A 1 100 ? -12.858 -12.817 10.067 1.00 96.50 100 MET A N 1
ATOM 768 C CA . MET A 1 100 ? -12.226 -12.011 9.014 1.00 96.50 100 MET A CA 1
ATOM 769 C C . MET A 1 100 ? -11.543 -10.772 9.598 1.00 96.50 100 MET A C 1
ATOM 771 O O . MET A 1 100 ? -10.398 -10.485 9.249 1.00 96.50 100 MET A O 1
ATOM 775 N N . THR A 1 101 ? -12.209 -10.065 10.512 1.00 96.12 101 THR A N 1
ATOM 776 C CA . THR A 1 101 ? -11.633 -8.884 11.159 1.00 96.12 101 THR A CA 1
ATOM 777 C C . THR A 1 101 ? -10.439 -9.257 12.032 1.00 96.12 101 THR A C 1
ATOM 779 O O . THR A 1 101 ? -9.422 -8.578 11.965 1.00 96.12 101 THR A O 1
ATOM 782 N N . ALA A 1 102 ? -10.489 -10.368 12.768 1.00 96.31 102 ALA A N 1
ATOM 783 C CA . ALA A 1 102 ? -9.349 -10.877 13.530 1.00 96.31 102 ALA A CA 1
ATOM 784 C C . ALA A 1 102 ? -8.159 -11.230 12.618 1.00 96.31 102 ALA A C 1
ATOM 786 O O . ALA A 1 102 ? -7.012 -10.955 12.967 1.00 96.31 102 ALA A O 1
ATOM 787 N N . GLY A 1 103 ? -8.421 -11.771 11.423 1.00 97.12 103 GLY A N 1
ATOM 788 C CA . GLY A 1 103 ? -7.388 -12.028 10.417 1.00 97.12 103 GLY A CA 1
ATOM 789 C C . GLY A 1 103 ? -6.708 -10.756 9.896 1.00 97.12 103 GLY A C 1
ATOM 790 O O . GLY A 1 103 ? -5.499 -10.760 9.676 1.00 97.12 103 GLY A O 1
ATOM 791 N N . VAL A 1 104 ? -7.460 -9.663 9.733 1.00 96.75 104 VAL A N 1
ATOM 792 C CA . VAL A 1 104 ? -6.937 -8.374 9.239 1.00 96.75 104 VAL A CA 1
ATOM 793 C C . VAL A 1 104 ? -6.271 -7.556 10.352 1.00 96.75 104 VAL A C 1
ATOM 795 O O . VAL A 1 104 ? -5.192 -7.003 10.155 1.00 96.75 104 VAL A O 1
ATOM 798 N N . CYS A 1 105 ? -6.902 -7.472 11.522 1.00 97.56 105 CYS A N 1
ATOM 799 C CA . CYS A 1 105 ? -6.458 -6.648 12.648 1.00 97.56 105 CYS A CA 1
ATOM 800 C C . CYS A 1 105 ? -5.349 -7.303 13.480 1.00 97.56 105 CYS A C 1
ATOM 802 O O . CYS A 1 105 ? -4.608 -6.614 14.191 1.00 97.56 105 CYS A O 1
ATOM 804 N N . GLY A 1 106 ? -5.229 -8.628 13.393 1.00 96.94 106 GLY A N 1
ATOM 805 C CA . GLY A 1 106 ? -4.336 -9.419 14.224 1.00 96.94 106 GLY A CA 1
ATOM 806 C C . GLY A 1 106 ? -4.792 -9.452 15.683 1.00 96.94 106 GLY A C 1
ATOM 807 O O . GLY A 1 106 ? -5.981 -9.378 15.992 1.00 96.94 106 GLY A O 1
ATOM 808 N N . LYS A 1 107 ? -3.838 -9.594 16.605 1.00 97.12 107 LYS A N 1
ATOM 809 C CA . LYS A 1 107 ? -4.136 -9.675 18.040 1.00 97.12 107 LYS A CA 1
ATOM 810 C C . LYS A 1 107 ? -4.432 -8.289 18.613 1.00 97.12 107 LYS A C 1
ATOM 812 O O . LYS A 1 107 ? -3.816 -7.307 18.206 1.00 97.12 107 LYS A O 1
ATOM 817 N N . MET A 1 108 ? -5.353 -8.236 19.571 1.00 97.00 108 MET A N 1
ATOM 818 C CA . MET A 1 108 ? -5.567 -7.072 20.433 1.00 97.00 108 MET A CA 1
ATOM 819 C C . MET A 1 108 ? -4.666 -7.195 21.664 1.00 97.00 108 MET A C 1
ATOM 821 O O . MET A 1 108 ? -4.796 -8.165 22.427 1.00 97.00 108 MET A O 1
ATOM 825 N N . GLU A 1 109 ? -3.769 -6.228 21.838 1.00 96.94 109 GLU A N 1
ATOM 826 C CA . GLU A 1 109 ? -2.810 -6.144 22.939 1.00 96.94 109 GLU A CA 1
ATOM 827 C C . GLU A 1 109 ? -3.150 -4.954 23.851 1.00 96.94 109 GLU A C 1
ATOM 829 O O . GLU A 1 109 ? -3.573 -3.905 23.356 1.00 96.94 109 GLU A O 1
ATOM 834 N N . PRO A 1 110 ? -3.021 -5.099 25.181 1.00 96.25 110 PRO A N 1
ATOM 835 C CA . PRO A 1 110 ? -3.234 -3.993 26.107 1.00 96.25 110 PRO A CA 1
ATOM 836 C C . PRO A 1 110 ? -2.152 -2.925 25.903 1.00 96.25 110 PRO A C 1
ATOM 838 O O . PRO A 1 110 ? -0.965 -3.217 26.007 1.00 96.25 110 PRO A O 1
ATOM 841 N N . ASP A 1 111 ? -2.572 -1.694 25.619 1.00 94.12 111 ASP A N 1
ATOM 842 C CA . ASP A 1 111 ? -1.692 -0.549 25.347 1.00 94.12 111 ASP A CA 1
ATOM 843 C C . ASP A 1 111 ? -1.482 0.293 26.611 1.00 94.12 111 ASP A C 1
ATOM 845 O O . ASP A 1 111 ? -0.356 0.566 27.023 1.00 94.12 111 ASP A O 1
ATOM 849 N N . SER A 1 112 ? -2.572 0.673 27.285 1.00 94.19 112 SER A N 1
ATOM 850 C CA . SER A 1 112 ? -2.494 1.429 28.537 1.00 94.19 112 SER A CA 1
ATOM 851 C C . SER A 1 112 ? -3.705 1.197 29.435 1.00 94.19 112 SER A C 1
ATOM 853 O O . SER A 1 112 ? -4.787 0.852 28.971 1.00 94.19 112 SER A O 1
ATOM 855 N N . MET A 1 113 ? -3.526 1.396 30.740 1.00 95.69 113 MET A N 1
ATOM 856 C CA . MET A 1 113 ? -4.627 1.450 31.700 1.00 95.69 113 MET A CA 1
ATOM 857 C C . MET A 1 113 ? -4.979 2.918 31.938 1.00 95.69 113 MET A C 1
ATOM 859 O O . MET A 1 113 ? -4.105 3.706 32.305 1.00 95.69 113 MET A O 1
ATOM 863 N N . GLN A 1 114 ? -6.237 3.284 31.714 1.00 93.25 114 GLN A N 1
ATOM 864 C CA . GLN A 1 114 ? -6.749 4.631 31.957 1.00 93.25 114 GLN A CA 1
ATOM 865 C C . GLN A 1 114 ? -7.815 4.590 33.047 1.00 93.25 114 GLN A C 1
ATOM 867 O O . GLN A 1 114 ? -8.543 3.610 33.179 1.00 93.25 114 GLN A O 1
ATOM 872 N N . THR A 1 115 ? -7.922 5.670 33.813 1.00 91.44 115 THR A N 1
ATOM 873 C CA . THR A 1 115 ? -9.012 5.854 34.772 1.00 91.44 115 THR A CA 1
ATOM 874 C C . THR A 1 115 ? -10.063 6.767 34.151 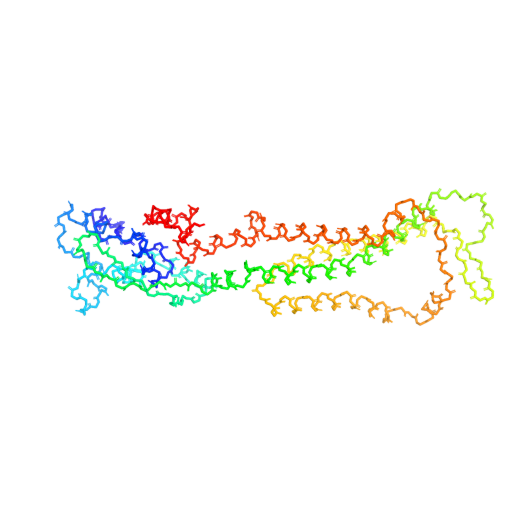1.00 91.44 115 THR A C 1
ATOM 876 O O . THR A 1 115 ? -9.732 7.858 33.686 1.00 91.44 115 THR A O 1
ATOM 879 N N . VAL A 1 116 ? -11.317 6.328 34.136 1.00 88.56 116 VAL A N 1
ATOM 880 C CA . VAL A 1 116 ? -12.473 7.071 33.627 1.00 88.56 116 VAL A CA 1
ATOM 881 C C . VAL A 1 116 ? -13.381 7.392 34.804 1.00 88.56 116 VAL A C 1
ATOM 883 O O . VAL A 1 116 ? -13.742 6.511 35.579 1.00 88.56 116 VAL A O 1
ATOM 886 N N . THR A 1 117 ? -13.757 8.658 34.958 1.00 86.88 117 THR A N 1
ATOM 887 C CA . THR A 1 117 ? -14.745 9.053 35.965 1.00 86.88 117 THR A CA 1
ATOM 888 C C . THR A 1 117 ? -16.144 8.854 35.396 1.00 86.88 117 THR A C 1
ATOM 890 O O . THR A 1 117 ? -16.498 9.460 34.382 1.00 86.88 117 THR A O 1
ATOM 893 N N . ASN A 1 118 ? -16.955 8.023 36.048 1.00 81.06 118 ASN A N 1
ATOM 894 C CA . ASN A 1 118 ? -18.336 7.808 35.636 1.00 81.06 118 ASN A CA 1
ATOM 895 C C . ASN A 1 118 ? -19.176 9.071 35.932 1.00 81.06 118 ASN A C 1
ATOM 897 O O . ASN A 1 118 ? -19.228 9.503 37.089 1.00 81.06 118 ASN A O 1
ATOM 901 N N . PRO A 1 119 ? -19.873 9.652 34.936 1.00 76.00 119 PRO A N 1
ATOM 902 C CA . PRO A 1 119 ? -20.626 10.893 35.121 1.00 76.00 119 PRO A CA 1
ATOM 903 C C . PRO A 1 119 ? -21.816 10.761 36.083 1.00 76.00 119 PRO A C 1
ATOM 905 O O . PRO A 1 119 ? -22.232 11.760 36.662 1.00 76.00 119 PRO A O 1
ATOM 908 N N . LEU A 1 120 ? -22.369 9.557 36.267 1.00 77.56 120 LEU A N 1
ATOM 909 C CA . LEU A 1 120 ? -23.554 9.327 37.104 1.00 77.56 120 LEU A CA 1
ATOM 910 C C . LEU A 1 120 ? -23.211 9.027 38.567 1.00 77.56 120 LEU A C 1
ATOM 912 O O . LEU A 1 120 ? -24.019 9.301 39.449 1.00 77.56 120 LEU A O 1
ATOM 916 N N . GLY A 1 121 ? -22.031 8.461 38.828 1.00 74.12 121 GLY A N 1
ATOM 917 C CA . GLY A 1 121 ? -21.648 7.998 40.166 1.00 74.12 121 GLY A CA 1
ATOM 918 C C . GLY A 1 121 ? -20.464 8.729 40.791 1.00 74.12 121 GLY A C 1
ATOM 919 O O . GLY A 1 121 ? -20.224 8.570 41.982 1.00 74.12 121 GLY A O 1
ATOM 920 N N . GLY A 1 122 ? -19.687 9.487 40.009 1.00 83.62 122 GLY A N 1
ATOM 921 C CA . GLY A 1 122 ? -18.427 10.077 40.473 1.00 83.62 122 GLY A CA 1
ATOM 922 C C . GLY A 1 122 ? -17.348 9.047 40.839 1.00 83.62 122 GLY A C 1
ATOM 923 O O . GLY A 1 122 ? -16.287 9.428 41.323 1.00 83.62 122 GLY A O 1
ATOM 924 N N . PHE A 1 123 ? -17.601 7.754 40.617 1.00 86.38 123 PHE A N 1
ATOM 925 C CA . PHE A 1 123 ? -16.631 6.691 40.845 1.00 86.38 123 PHE A CA 1
ATOM 926 C C . PHE A 1 123 ? -15.617 6.638 39.702 1.00 86.38 123 PHE A C 1
ATOM 928 O O . PHE A 1 123 ? -15.945 6.874 38.537 1.00 86.38 123 PHE A O 1
ATOM 935 N N . GLU A 1 124 ? -14.377 6.326 40.063 1.00 90.50 124 GLU A N 1
ATOM 936 C CA . GLU A 1 124 ? -13.277 6.099 39.136 1.00 90.50 124 GLU A CA 1
ATOM 937 C C . GLU A 1 124 ? -13.243 4.628 38.712 1.00 90.50 124 GLU A C 1
ATOM 939 O O . GLU A 1 124 ? -13.047 3.736 39.538 1.00 90.50 124 GLU A O 1
ATOM 944 N N . GLU A 1 125 ? -13.407 4.378 37.419 1.00 89.50 125 GLU A N 1
ATOM 945 C CA . GLU A 1 125 ? -13.331 3.055 36.809 1.00 89.50 125 GLU A CA 1
ATOM 946 C C . GLU A 1 125 ? -12.014 2.923 36.041 1.00 89.50 125 GLU A C 1
ATOM 948 O O . GLU A 1 125 ? -11.631 3.814 35.281 1.00 89.50 125 GLU A O 1
ATOM 953 N N . ARG A 1 126 ? -11.280 1.824 36.243 1.00 92.75 126 ARG A N 1
ATOM 954 C CA . ARG A 1 126 ? -10.038 1.562 35.504 1.00 92.75 126 ARG A CA 1
ATOM 955 C C . ARG A 1 126 ? -10.352 0.729 34.276 1.00 92.75 126 ARG A C 1
ATOM 957 O O . ARG A 1 126 ? -10.690 -0.442 34.400 1.00 92.75 126 ARG A O 1
ATOM 964 N N . VAL A 1 127 ? -10.165 1.317 33.103 1.00 94.50 127 VAL A N 1
ATOM 965 C CA . VAL A 1 127 ? -10.375 0.657 31.816 1.00 94.50 127 VAL A CA 1
ATOM 966 C C . VAL A 1 127 ? -9.036 0.351 31.157 1.00 94.50 127 VAL A C 1
ATOM 968 O O . VAL A 1 127 ? -8.101 1.157 31.171 1.00 94.50 127 VAL A O 1
ATOM 971 N N . ILE A 1 128 ? -8.931 -0.841 30.580 1.00 95.69 128 ILE A N 1
ATOM 972 C CA . ILE A 1 128 ? -7.774 -1.232 29.779 1.00 95.69 128 ILE A CA 1
ATOM 973 C C . ILE A 1 128 ? -8.054 -0.806 28.341 1.00 95.69 128 ILE A C 1
ATOM 975 O O . ILE A 1 128 ? -9.017 -1.264 27.729 1.00 95.69 128 ILE A O 1
ATOM 979 N N . ILE A 1 129 ? -7.205 0.068 27.808 1.00 95.25 129 ILE A N 1
ATOM 980 C CA . ILE A 1 129 ? -7.202 0.407 26.391 1.00 95.25 129 ILE A CA 1
ATOM 981 C C . ILE A 1 129 ? -6.389 -0.647 25.662 1.00 95.25 129 ILE A C 1
ATOM 983 O O . ILE A 1 129 ? -5.238 -0.915 26.014 1.00 95.25 129 ILE A O 1
ATOM 987 N N . VAL A 1 130 ? -6.981 -1.217 24.625 1.00 96.69 130 VAL A N 1
ATOM 988 C CA . VAL A 1 130 ? -6.324 -2.185 23.754 1.00 96.69 130 VAL A CA 1
ATOM 989 C C . VAL A 1 130 ? -6.044 -1.576 22.394 1.00 96.69 130 VAL A C 1
ATOM 991 O O . VAL A 1 130 ? -6.814 -0.757 21.892 1.00 96.69 130 VAL A O 1
ATOM 994 N N . THR A 1 131 ? -4.956 -2.007 21.770 1.00 96.75 131 THR A N 1
ATOM 995 C CA . THR A 1 131 ? -4.645 -1.680 20.382 1.00 96.75 131 THR A CA 1
ATOM 996 C C . THR A 1 131 ? -4.421 -2.955 19.582 1.00 96.75 131 THR A C 1
ATOM 998 O O . THR A 1 131 ? -3.967 -3.980 20.083 1.00 96.75 131 THR A O 1
ATOM 1001 N N . SER A 1 132 ? -4.803 -2.916 18.312 1.00 97.25 132 SER A N 1
ATOM 1002 C CA . SER A 1 132 ? -4.613 -4.027 17.388 1.00 97.25 132 SER A CA 1
ATOM 1003 C C . SER A 1 132 ? -3.186 -4.005 16.856 1.00 97.25 132 SER A C 1
ATOM 1005 O O . SER A 1 132 ? -2.731 -2.956 16.392 1.00 97.25 132 SER A O 1
ATOM 1007 N N . THR A 1 133 ? -2.534 -5.162 16.810 1.00 96.94 133 THR A N 1
ATOM 1008 C CA . THR A 1 133 ? -1.192 -5.331 16.221 1.00 96.94 133 THR A CA 1
ATOM 1009 C C . THR A 1 133 ? -1.064 -4.746 14.807 1.00 96.94 133 THR A C 1
ATOM 1011 O O . THR A 1 133 ? -0.033 -4.154 14.493 1.00 96.94 133 THR A O 1
ATOM 1014 N N . ALA A 1 134 ? -2.102 -4.832 13.962 1.00 96.69 134 ALA A N 1
ATOM 1015 C CA . ALA A 1 134 ? -2.089 -4.222 12.627 1.00 96.69 134 ALA A CA 1
ATOM 1016 C C . ALA A 1 134 ? -1.964 -2.688 12.677 1.00 96.69 134 ALA A C 1
ATOM 1018 O O . ALA A 1 134 ? -1.130 -2.105 11.983 1.00 96.69 134 ALA A O 1
ATOM 1019 N N . TRP A 1 135 ? -2.759 -2.035 13.532 1.00 96.25 135 TRP A N 1
ATOM 1020 C CA . TRP A 1 135 ? -2.668 -0.591 13.772 1.00 96.25 135 TRP A CA 1
ATOM 1021 C C . TRP A 1 135 ? -1.304 -0.202 14.346 1.00 96.25 135 TRP A C 1
ATOM 1023 O O . TRP A 1 135 ? -0.688 0.750 13.870 1.00 96.25 135 TRP A O 1
ATOM 1033 N N . GLN A 1 136 ? -0.810 -0.966 15.321 1.00 96.06 136 GLN A N 1
ATOM 1034 C CA . GLN A 1 136 ? 0.481 -0.716 15.951 1.00 96.06 136 GLN A CA 1
ATOM 1035 C C . GLN A 1 136 ? 1.631 -0.816 14.940 1.00 96.06 136 GLN A C 1
ATOM 1037 O O . GLN A 1 136 ? 2.437 0.103 14.841 1.00 96.06 136 GLN A O 1
ATOM 1042 N N . LYS A 1 137 ? 1.660 -1.866 14.105 1.00 95.88 137 LYS A N 1
ATOM 1043 C CA . LYS A 1 137 ? 2.647 -2.029 13.021 1.00 95.88 137 LYS A CA 1
ATOM 1044 C C . LYS A 1 137 ? 2.631 -0.828 12.072 1.00 95.88 137 LYS A C 1
ATOM 1046 O O . LYS A 1 137 ? 3.678 -0.312 11.690 1.00 95.88 137 LYS A O 1
ATOM 1051 N N . LEU A 1 138 ? 1.447 -0.360 11.696 1.00 95.75 138 LEU A N 1
ATOM 1052 C CA . LEU A 1 138 ? 1.307 0.753 10.765 1.00 95.75 138 LEU A CA 1
ATOM 1053 C C . LEU A 1 138 ? 1.757 2.087 11.376 1.00 95.75 138 LEU A C 1
ATOM 1055 O O . LEU A 1 138 ? 2.518 2.819 10.745 1.00 95.75 138 LEU A O 1
ATOM 1059 N N . ARG A 1 139 ? 1.329 2.381 12.607 1.00 95.75 139 ARG A N 1
ATOM 1060 C CA . ARG A 1 139 ? 1.676 3.610 13.333 1.00 95.75 139 ARG A CA 1
ATOM 1061 C C . ARG A 1 139 ? 3.160 3.661 13.694 1.00 95.75 139 ARG A C 1
ATOM 1063 O O . ARG A 1 139 ? 3.815 4.665 13.425 1.00 95.75 139 ARG A O 1
ATOM 1070 N N . ASP A 1 140 ? 3.678 2.578 14.266 1.00 96.06 140 ASP A N 1
ATOM 1071 C CA . ASP A 1 140 ? 4.988 2.563 14.924 1.00 96.06 140 ASP A CA 1
ATOM 1072 C C . ASP A 1 140 ? 6.125 2.166 13.971 1.00 96.06 140 ASP A C 1
ATOM 1074 O O . ASP A 1 140 ? 7.294 2.377 14.287 1.00 96.06 140 ASP A O 1
ATOM 1078 N N . ILE A 1 141 ? 5.806 1.619 12.791 1.00 96.25 141 ILE A N 1
ATOM 1079 C CA . ILE A 1 141 ? 6.801 1.265 11.770 1.00 96.25 141 ILE A CA 1
ATOM 1080 C C . ILE A 1 141 ? 6.570 2.089 10.507 1.00 96.25 141 ILE A C 1
ATOM 1082 O O . ILE A 1 141 ? 7.385 2.951 10.188 1.00 96.25 141 ILE A O 1
ATOM 1086 N N . ILE A 1 142 ? 5.459 1.866 9.804 1.00 96.56 142 ILE A N 1
ATOM 1087 C CA . ILE A 1 142 ? 5.271 2.344 8.422 1.00 96.56 142 ILE A CA 1
ATOM 1088 C C . ILE A 1 142 ? 5.143 3.870 8.346 1.00 96.56 142 ILE A C 1
ATOM 1090 O O . ILE A 1 142 ? 5.731 4.499 7.471 1.00 96.56 142 ILE A O 1
ATOM 1094 N N . LEU A 1 143 ? 4.404 4.488 9.269 1.00 96.25 143 LEU A N 1
ATOM 1095 C CA . LEU A 1 143 ? 4.188 5.939 9.271 1.00 96.25 143 LEU A CA 1
ATOM 1096 C C . LEU A 1 143 ? 5.353 6.733 9.881 1.00 96.25 143 LEU A C 1
ATOM 1098 O O . LEU A 1 143 ? 5.310 7.965 9.904 1.00 96.25 143 LEU A O 1
ATOM 1102 N N . THR A 1 144 ? 6.399 6.061 10.366 1.00 97.12 144 THR A N 1
ATOM 1103 C CA . THR A 1 144 ? 7.541 6.747 10.974 1.00 97.12 144 THR A CA 1
ATOM 1104 C C . THR A 1 144 ? 8.418 7.426 9.918 1.00 97.12 144 THR A C 1
ATOM 1106 O O . THR A 1 144 ? 8.641 6.879 8.835 1.00 97.12 144 THR A O 1
ATOM 1109 N N . PRO A 1 145 ? 9.001 8.601 10.225 1.00 97.50 145 PRO A N 1
ATOM 1110 C CA . PRO A 1 145 ? 9.899 9.289 9.297 1.00 97.50 145 PRO A CA 1
ATOM 1111 C C . PRO A 1 145 ? 11.151 8.465 8.976 1.00 97.50 145 PRO A C 1
ATOM 1113 O O . PRO A 1 145 ? 11.710 8.600 7.890 1.00 97.50 145 PRO A O 1
ATOM 1116 N N . ILE A 1 146 ? 11.576 7.592 9.896 1.00 97.81 146 ILE A N 1
ATOM 1117 C CA . ILE A 1 146 ? 12.716 6.691 9.703 1.00 97.81 146 ILE A CA 1
ATOM 1118 C C . ILE A 1 146 ? 12.402 5.688 8.590 1.00 97.81 146 ILE A C 1
ATOM 1120 O O . ILE A 1 146 ? 13.180 5.568 7.643 1.00 97.81 146 ILE A O 1
ATOM 1124 N N . TYR A 1 147 ? 11.240 5.030 8.653 1.00 97.25 147 TYR A N 1
ATOM 1125 C CA . TYR A 1 147 ? 10.807 4.093 7.618 1.00 97.25 147 TYR A CA 1
ATOM 1126 C C . TYR A 1 147 ? 10.615 4.784 6.266 1.00 97.25 147 TYR A C 1
ATOM 1128 O O . TYR A 1 147 ? 11.124 4.307 5.254 1.00 97.25 147 TYR A O 1
ATOM 1136 N N . ILE A 1 148 ? 9.954 5.946 6.254 1.00 97.81 148 ILE A N 1
ATOM 1137 C CA . ILE A 1 148 ? 9.744 6.766 5.050 1.00 97.81 148 ILE A CA 1
ATOM 1138 C C . ILE A 1 148 ? 11.082 7.134 4.398 1.00 97.81 148 ILE A C 1
ATOM 1140 O O . ILE A 1 148 ? 11.233 7.008 3.181 1.00 97.81 148 ILE A O 1
ATOM 1144 N N . SER A 1 149 ? 12.064 7.560 5.197 1.00 97.81 149 SER A N 1
ATOM 1145 C CA . SER A 1 149 ? 13.400 7.912 4.704 1.00 97.81 149 SER A CA 1
ATOM 1146 C C . SER A 1 149 ? 14.109 6.690 4.125 1.00 97.81 149 SER A C 1
ATOM 1148 O O . SER A 1 149 ? 14.662 6.761 3.030 1.00 97.81 149 SER A O 1
ATOM 1150 N N . PHE A 1 150 ? 14.045 5.551 4.818 1.00 98.00 150 PHE A N 1
ATOM 1151 C CA . PHE A 1 150 ? 14.659 4.309 4.359 1.00 98.00 150 PHE A CA 1
ATOM 1152 C C . PHE A 1 150 ? 14.033 3.796 3.051 1.00 98.00 150 PHE A C 1
ATOM 1154 O O . PHE A 1 150 ? 14.758 3.500 2.104 1.00 98.00 150 PHE A O 1
ATOM 1161 N N . LEU A 1 151 ? 12.701 3.786 2.949 1.00 97.88 151 LEU A N 1
ATOM 1162 C CA . LEU A 1 151 ? 11.981 3.465 1.714 1.00 97.88 151 LEU A CA 1
ATOM 1163 C C . LEU A 1 151 ? 12.362 4.413 0.571 1.00 97.88 151 LEU A C 1
ATOM 1165 O O . LEU A 1 151 ? 12.598 3.959 -0.546 1.00 97.88 151 LEU A O 1
ATOM 1169 N N . THR A 1 152 ? 12.482 5.713 0.851 1.00 98.31 152 THR A N 1
ATOM 1170 C CA . THR A 1 152 ? 12.891 6.709 -0.151 1.00 98.31 152 THR A CA 1
ATOM 1171 C C . THR A 1 152 ? 14.296 6.424 -0.681 1.00 98.31 152 THR A C 1
ATOM 1173 O O . THR A 1 152 ? 14.507 6.482 -1.888 1.00 98.31 152 THR A O 1
ATOM 1176 N N . LEU A 1 153 ? 15.247 6.062 0.186 1.00 97.94 153 LEU A N 1
ATOM 1177 C CA . LEU A 1 153 ? 16.600 5.686 -0.237 1.00 97.94 153 LEU A CA 1
ATOM 1178 C C . LEU A 1 153 ? 16.593 4.444 -1.136 1.00 97.94 153 LEU A C 1
ATOM 1180 O O . LEU A 1 153 ? 17.239 4.446 -2.180 1.00 97.94 153 LEU A O 1
ATOM 1184 N N . ILE A 1 154 ? 15.832 3.410 -0.770 1.00 98.06 154 ILE A N 1
ATOM 1185 C CA . ILE A 1 154 ? 15.702 2.195 -1.587 1.00 98.06 154 ILE A CA 1
ATOM 1186 C C . ILE A 1 154 ? 15.048 2.505 -2.943 1.00 98.06 154 ILE A C 1
ATOM 1188 O O . ILE A 1 154 ? 15.511 2.009 -3.968 1.00 98.06 154 ILE A O 1
ATOM 1192 N N . LEU A 1 155 ? 14.027 3.366 -2.977 1.00 98.06 155 LEU A N 1
ATOM 1193 C CA . LEU A 1 155 ? 13.410 3.823 -4.226 1.00 98.06 155 LEU A CA 1
ATOM 1194 C C . LEU A 1 155 ? 14.372 4.643 -5.090 1.00 98.06 155 LEU A C 1
ATOM 1196 O O . LEU A 1 155 ? 14.352 4.490 -6.306 1.00 98.06 155 LEU A O 1
ATOM 1200 N N . ILE A 1 156 ? 15.220 5.488 -4.498 1.00 98.19 156 ILE A N 1
ATOM 1201 C CA . ILE A 1 156 ? 16.254 6.217 -5.247 1.00 98.19 156 ILE A CA 1
ATOM 1202 C C . ILE A 1 156 ? 17.214 5.223 -5.896 1.00 98.19 156 ILE A C 1
ATOM 1204 O O . ILE A 1 156 ? 17.444 5.315 -7.096 1.00 98.19 156 ILE A O 1
ATOM 1208 N N . LEU A 1 157 ? 17.724 4.244 -5.141 1.00 96.62 157 LEU A N 1
ATOM 1209 C CA . LEU A 1 157 ? 18.616 3.213 -5.686 1.00 96.62 157 LEU A CA 1
ATOM 1210 C C . LEU A 1 157 ? 17.950 2.430 -6.824 1.00 96.62 157 LEU A C 1
ATOM 1212 O O . LEU A 1 157 ? 18.574 2.202 -7.858 1.00 96.62 157 LEU A O 1
ATOM 1216 N N . TRP A 1 158 ? 16.674 2.075 -6.660 1.00 97.50 158 TRP A N 1
ATOM 1217 C CA . TRP A 1 158 ? 15.888 1.417 -7.700 1.00 97.50 158 TRP A CA 1
ATOM 1218 C C . TRP A 1 158 ? 15.756 2.273 -8.966 1.00 97.50 158 TRP A C 1
ATOM 1220 O O . TRP A 1 158 ? 16.036 1.801 -10.065 1.00 97.50 158 TRP A O 1
ATOM 1230 N N . HIS A 1 159 ? 15.380 3.545 -8.828 1.00 97.50 159 HIS A N 1
ATOM 1231 C CA . HIS A 1 159 ? 15.245 4.443 -9.973 1.00 97.50 159 HIS A CA 1
ATOM 1232 C C . HIS A 1 159 ? 16.589 4.766 -10.633 1.00 97.50 159 HIS A C 1
ATOM 1234 O O . HIS A 1 159 ? 16.608 4.933 -11.846 1.00 97.50 159 HIS A O 1
ATOM 1240 N N . VAL A 1 160 ? 17.702 4.827 -9.889 1.00 96.38 160 VAL A N 1
ATOM 1241 C CA . VAL A 1 160 ? 19.050 4.957 -10.476 1.00 96.38 160 VAL A CA 1
ATOM 1242 C C . VAL A 1 160 ? 19.378 3.733 -11.328 1.00 96.38 160 VAL A C 1
ATOM 1244 O O . VAL A 1 160 ? 19.803 3.896 -12.467 1.00 96.38 160 VAL A O 1
ATOM 1247 N N . ALA A 1 161 ? 19.131 2.523 -10.815 1.00 94.62 161 ALA A N 1
ATOM 1248 C CA . ALA A 1 161 ? 19.358 1.294 -11.573 1.00 94.62 161 ALA A CA 1
ATOM 1249 C C . ALA A 1 161 ? 18.506 1.251 -12.853 1.00 94.62 161 ALA A C 1
ATOM 1251 O O . ALA A 1 161 ? 19.012 0.948 -13.928 1.00 94.62 161 ALA A O 1
ATOM 1252 N N . MET A 1 162 ? 17.228 1.633 -12.764 1.00 96.31 162 MET A N 1
ATOM 1253 C CA . MET A 1 162 ? 16.364 1.696 -13.944 1.00 96.31 162 MET A CA 1
ATOM 1254 C C . MET A 1 162 ? 16.713 2.844 -14.896 1.00 96.31 162 MET A C 1
ATOM 1256 O O . MET A 1 162 ? 16.464 2.735 -16.095 1.00 96.31 162 MET A O 1
ATOM 1260 N N . LEU A 1 163 ? 17.280 3.946 -14.398 1.00 95.25 163 LEU A N 1
ATOM 1261 C CA . LEU A 1 163 ? 17.675 5.072 -15.239 1.00 95.25 163 LEU A CA 1
ATOM 1262 C C . LEU A 1 163 ? 18.777 4.673 -16.220 1.00 95.25 163 LEU A C 1
ATOM 1264 O O . LEU A 1 163 ? 18.725 5.116 -17.363 1.00 95.25 163 LEU A O 1
ATOM 1268 N N . ASP A 1 164 ? 19.726 3.834 -15.806 1.00 93.31 164 ASP A N 1
ATOM 1269 C CA . ASP A 1 164 ? 20.783 3.333 -16.691 1.00 93.31 164 ASP A CA 1
ATOM 1270 C C . ASP A 1 164 ? 20.200 2.533 -17.871 1.00 93.31 164 ASP A C 1
ATOM 1272 O O . ASP A 1 164 ? 20.528 2.764 -19.041 1.00 93.31 164 ASP A O 1
ATOM 1276 N N . GLU A 1 165 ? 19.209 1.687 -17.583 1.00 94.12 165 GLU A N 1
ATOM 1277 C CA . GLU A 1 165 ? 18.463 0.934 -18.594 1.00 94.12 165 GLU A CA 1
ATOM 1278 C C . GLU A 1 165 ? 17.658 1.838 -19.534 1.00 94.12 165 GLU A C 1
ATOM 1280 O O . GLU A 1 165 ? 17.662 1.654 -20.760 1.00 94.12 165 GLU A O 1
ATOM 1285 N N . VAL A 1 166 ? 16.973 2.845 -18.981 1.00 94.00 166 VAL A N 1
ATOM 1286 C CA . VAL A 1 166 ? 16.239 3.847 -19.769 1.00 94.00 166 VAL A CA 1
ATOM 1287 C C . VAL A 1 166 ? 17.203 4.636 -20.651 1.00 94.00 166 VAL A C 1
ATOM 1289 O O . VAL A 1 166 ? 16.936 4.800 -21.839 1.00 94.00 166 VAL A O 1
ATOM 1292 N N . HIS A 1 167 ? 18.327 5.094 -20.106 1.00 93.19 167 HIS A N 1
ATOM 1293 C CA . HIS A 1 167 ? 19.323 5.884 -20.821 1.00 93.19 167 HIS A CA 1
ATOM 1294 C C . HIS A 1 167 ? 19.922 5.097 -21.991 1.00 93.19 167 HIS A C 1
ATOM 1296 O O . HIS A 1 167 ? 19.901 5.575 -23.128 1.00 93.19 167 HIS A O 1
ATOM 1302 N N . THR A 1 168 ? 20.342 3.854 -21.747 1.00 91.81 168 THR A N 1
ATOM 1303 C CA . THR A 1 168 ? 20.833 2.948 -22.794 1.00 91.81 168 THR A CA 1
ATOM 1304 C C . THR A 1 168 ? 19.777 2.734 -23.880 1.00 91.81 168 THR A C 1
ATOM 1306 O O . THR A 1 168 ? 20.065 2.843 -25.074 1.00 91.81 168 THR A O 1
ATOM 1309 N N . THR A 1 169 ? 18.524 2.501 -23.486 1.00 93.94 169 THR A N 1
ATOM 1310 C CA . THR A 1 169 ? 17.404 2.316 -24.422 1.00 93.94 169 THR A CA 1
ATOM 1311 C C . THR A 1 169 ? 17.135 3.580 -25.251 1.00 93.94 169 THR A C 1
ATOM 1313 O O . THR A 1 169 ? 16.903 3.491 -26.458 1.00 93.94 169 THR A O 1
ATOM 1316 N N . LEU A 1 170 ? 17.214 4.768 -24.645 1.00 92.69 170 LEU A N 1
ATOM 1317 C CA . LEU A 1 170 ? 17.032 6.052 -25.329 1.00 92.69 170 LEU A CA 1
ATOM 1318 C C . LEU A 1 170 ? 18.154 6.347 -26.331 1.00 92.69 170 LEU A C 1
ATOM 1320 O O . LEU A 1 170 ? 17.863 6.827 -27.427 1.00 92.69 170 LEU A O 1
ATOM 1324 N N . ILE A 1 171 ? 19.412 6.030 -26.003 1.00 91.31 171 ILE A N 1
ATOM 1325 C CA . ILE A 1 171 ? 20.538 6.156 -26.945 1.00 91.31 171 ILE A CA 1
ATOM 1326 C C . ILE A 1 171 ? 20.271 5.320 -28.200 1.00 91.31 171 ILE A C 1
ATOM 1328 O O . ILE A 1 171 ? 20.411 5.822 -29.317 1.00 91.31 171 ILE A O 1
ATOM 1332 N N . TRP A 1 172 ? 19.825 4.074 -28.030 1.00 92.69 172 TRP A N 1
ATOM 1333 C CA . TRP A 1 172 ? 19.486 3.204 -29.156 1.00 92.69 172 TRP A CA 1
ATOM 1334 C C . TRP A 1 172 ? 18.287 3.712 -29.960 1.00 92.69 172 TRP A C 1
ATOM 1336 O O . TRP A 1 172 ? 18.308 3.629 -31.188 1.00 92.69 172 TRP A O 1
ATOM 1346 N N . TRP A 1 173 ? 17.266 4.280 -29.311 1.00 94.50 173 TRP A N 1
ATOM 1347 C CA . TRP A 1 173 ? 16.153 4.911 -30.029 1.00 94.50 173 TRP A CA 1
ATOM 1348 C C . TRP A 1 173 ? 16.630 6.081 -30.882 1.00 94.50 173 TRP A C 1
ATOM 1350 O O . TRP A 1 173 ? 16.285 6.135 -32.062 1.00 94.50 173 TRP A O 1
ATOM 1360 N N . ASN A 1 174 ? 17.454 6.968 -30.320 1.00 91.25 174 ASN A N 1
ATOM 1361 C CA . ASN A 1 174 ? 18.028 8.097 -31.053 1.00 91.25 174 ASN A CA 1
ATOM 1362 C C . ASN A 1 174 ? 18.847 7.610 -32.253 1.00 91.25 174 ASN A C 1
ATOM 1364 O O . ASN A 1 174 ? 18.615 8.067 -33.367 1.00 91.25 174 ASN A O 1
ATOM 1368 N N . PHE A 1 175 ? 19.702 6.600 -32.059 1.00 90.44 175 PHE A N 1
ATOM 1369 C CA . PHE A 1 175 ? 20.468 5.992 -33.148 1.00 90.44 175 PHE A CA 1
ATOM 1370 C C . PHE A 1 175 ? 19.578 5.468 -34.283 1.00 90.44 175 PHE A C 1
ATOM 1372 O O . PHE A 1 175 ? 19.849 5.736 -35.456 1.00 90.44 175 PHE A O 1
ATOM 1379 N N . LEU A 1 176 ? 18.514 4.722 -33.962 1.00 92.38 176 LEU A N 1
ATOM 1380 C CA . LEU A 1 176 ? 17.608 4.182 -34.980 1.00 92.38 176 LEU A CA 1
ATOM 1381 C C . LEU A 1 176 ? 16.814 5.286 -35.687 1.00 92.38 176 LEU A C 1
ATOM 1383 O O . LEU A 1 176 ? 16.595 5.185 -36.893 1.00 92.38 176 LEU A O 1
ATOM 1387 N N . ILE A 1 177 ? 16.402 6.326 -34.960 1.00 92.06 177 ILE A N 1
ATOM 1388 C CA . ILE A 1 177 ? 15.685 7.483 -35.509 1.00 92.06 177 ILE A CA 1
ATOM 1389 C C . ILE A 1 177 ? 16.589 8.261 -36.472 1.00 92.06 177 ILE A C 1
ATOM 1391 O O . ILE A 1 177 ? 16.179 8.521 -37.605 1.00 92.06 177 ILE A O 1
ATOM 1395 N N . ASP A 1 178 ? 17.824 8.560 -36.071 1.00 89.12 178 ASP A N 1
ATOM 1396 C CA . ASP A 1 178 ? 18.791 9.273 -36.909 1.00 89.12 178 ASP A CA 1
ATOM 1397 C C . ASP A 1 178 ? 19.084 8.499 -38.198 1.00 89.12 178 ASP A C 1
ATOM 1399 O O . ASP A 1 178 ? 18.985 9.053 -39.294 1.00 89.12 178 ASP A O 1
ATOM 1403 N N . ASN A 1 179 ? 19.336 7.190 -38.098 1.00 88.62 179 ASN A N 1
ATOM 1404 C CA . ASN A 1 179 ? 19.569 6.337 -39.269 1.00 88.62 179 ASN A CA 1
ATOM 1405 C C . ASN A 1 179 ? 18.322 6.157 -40.147 1.00 88.62 179 ASN A C 1
ATOM 1407 O O . ASN A 1 179 ? 18.434 5.951 -41.355 1.00 88.62 179 ASN A O 1
ATOM 1411 N N . TRP A 1 180 ? 17.120 6.221 -39.572 1.00 91.56 180 TRP A N 1
ATOM 1412 C CA . TRP A 1 180 ? 15.878 6.128 -40.337 1.00 91.56 180 TRP A CA 1
ATOM 1413 C C . TRP A 1 180 ? 15.670 7.348 -41.243 1.00 91.56 180 TRP A C 1
ATOM 1415 O O . TRP A 1 180 ? 15.220 7.209 -42.392 1.00 91.56 180 TRP A O 1
ATOM 1425 N N . PHE A 1 181 ? 15.993 8.533 -40.716 1.00 89.75 181 PHE A N 1
ATOM 1426 C CA . PHE A 1 181 ? 15.839 9.812 -41.404 1.00 89.75 181 PHE A CA 1
ATOM 1427 C C . PHE A 1 181 ? 17.054 10.224 -42.235 1.00 89.75 181 PHE A C 1
ATOM 1429 O O . PHE A 1 181 ? 16.885 11.026 -43.158 1.00 89.75 181 PHE A O 1
ATOM 1436 N N . ALA A 1 182 ? 18.235 9.658 -41.974 1.00 86.25 182 ALA A N 1
ATOM 1437 C CA . ALA A 1 182 ? 19.396 9.819 -42.834 1.00 86.25 182 ALA A CA 1
ATOM 1438 C C . ALA A 1 182 ? 19.020 9.432 -44.274 1.00 86.25 182 ALA A C 1
ATOM 1440 O O . ALA A 1 182 ? 18.588 8.310 -44.567 1.00 86.25 182 ALA A O 1
ATOM 1441 N N . LYS A 1 183 ? 19.120 10.395 -45.195 1.00 74.50 183 LYS A N 1
ATOM 1442 C CA . LYS A 1 183 ? 19.015 10.090 -46.621 1.00 74.50 183 LYS A CA 1
ATOM 1443 C C . LYS A 1 183 ? 20.242 9.262 -46.980 1.00 74.50 183 LYS A C 1
ATOM 1445 O O . LYS A 1 183 ? 21.354 9.659 -46.656 1.00 74.50 183 LYS A O 1
ATOM 1450 N N . ALA A 1 184 ? 20.037 8.132 -47.654 1.00 67.75 184 ALA A N 1
ATOM 1451 C CA . ALA A 1 184 ? 21.122 7.439 -48.332 1.00 67.75 184 ALA A CA 1
ATOM 1452 C C . ALA A 1 184 ? 21.602 8.361 -49.461 1.00 67.75 184 ALA A C 1
ATOM 1454 O O . ALA A 1 184 ? 21.039 8.349 -50.554 1.00 67.75 184 ALA A O 1
ATOM 1455 N N . GLU A 1 185 ? 22.541 9.254 -49.148 1.00 67.19 185 GLU A N 1
ATOM 1456 C CA . GLU A 1 185 ? 23.115 10.192 -50.116 1.00 67.19 185 GLU A CA 1
ATOM 1457 C C . GLU A 1 185 ? 23.987 9.470 -51.146 1.00 67.19 185 GLU A C 1
ATOM 1459 O O . GLU A 1 185 ? 24.188 10.004 -52.233 1.00 67.19 185 GLU A O 1
ATOM 1464 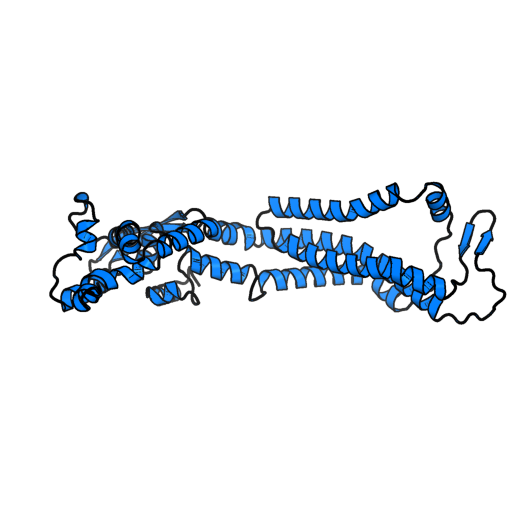N N . ASP A 1 186 ? 24.398 8.229 -50.864 1.00 73.94 186 ASP A N 1
ATOM 1465 C CA . ASP A 1 186 ? 25.132 7.395 -51.805 1.00 73.94 186 ASP A CA 1
ATOM 1466 C C . ASP A 1 186 ? 24.695 5.914 -51.720 1.00 73.94 186 ASP A C 1
ATOM 1468 O O . ASP A 1 186 ? 24.902 5.269 -50.686 1.00 73.94 186 ASP A O 1
ATOM 1472 N N . PRO A 1 187 ? 24.055 5.346 -52.763 1.00 71.75 187 PRO A N 1
ATOM 1473 C CA . PRO A 1 187 ? 23.694 3.929 -52.802 1.00 71.75 187 PRO A CA 1
ATOM 1474 C C . PRO A 1 187 ? 24.907 2.983 -52.878 1.00 71.75 187 PRO A C 1
ATOM 1476 O O . PRO A 1 187 ? 24.709 1.776 -52.724 1.00 71.75 187 PRO A O 1
ATOM 1479 N N . GLU A 1 188 ? 26.129 3.487 -53.103 1.00 78.69 188 GLU A N 1
ATOM 1480 C CA . GLU A 1 188 ? 27.347 2.665 -53.188 1.00 78.69 188 GLU A CA 1
ATOM 1481 C C . GLU A 1 188 ? 28.120 2.525 -51.864 1.00 78.69 188 GLU A C 1
ATOM 1483 O O . GLU A 1 188 ? 29.084 1.757 -51.806 1.00 78.69 188 GLU A O 1
ATOM 1488 N N . GLN A 1 189 ? 27.711 3.192 -50.776 1.00 76.12 189 GLN A N 1
ATOM 1489 C CA . GLN A 1 189 ? 28.416 3.039 -49.499 1.00 76.12 189 GLN A CA 1
ATOM 1490 C C . GLN A 1 189 ? 28.263 1.614 -48.927 1.00 76.12 189 GLN A C 1
ATOM 1492 O O . GLN A 1 189 ? 27.139 1.141 -48.719 1.00 76.12 189 GL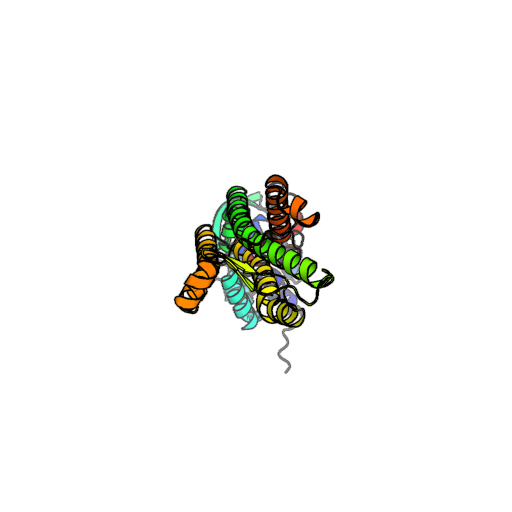N A O 1
ATOM 1497 N N . PRO A 1 190 ? 29.376 0.909 -48.642 1.00 73.19 190 PRO A N 1
ATOM 1498 C CA . PRO A 1 190 ? 29.331 -0.435 -48.082 1.00 73.19 190 PRO A CA 1
ATOM 1499 C C . PRO A 1 190 ? 28.722 -0.425 -46.674 1.00 73.19 190 PRO A C 1
ATOM 1501 O O . PRO A 1 190 ? 29.070 0.388 -45.824 1.00 73.19 190 PRO A O 1
ATOM 1504 N N . VAL A 1 191 ? 27.825 -1.380 -46.412 1.00 75.12 191 VAL A N 1
ATOM 1505 C CA . VAL A 1 191 ? 27.133 -1.544 -45.115 1.00 75.12 191 VAL A CA 1
ATOM 1506 C C . VAL A 1 191 ? 28.104 -1.929 -43.988 1.00 75.12 191 VAL A C 1
ATOM 1508 O O . VAL A 1 191 ? 27.844 -1.652 -42.818 1.00 75.12 191 VAL A O 1
ATOM 1511 N N . LEU A 1 192 ? 29.224 -2.572 -44.332 1.00 80.00 192 LEU A N 1
ATOM 1512 C CA . LEU A 1 192 ? 30.258 -3.014 -43.401 1.00 80.00 192 LEU A CA 1
ATOM 1513 C C . LEU A 1 192 ? 31.633 -2.713 -43.993 1.00 80.00 192 LEU A C 1
ATOM 1515 O O . LEU A 1 192 ? 31.996 -3.267 -45.034 1.00 80.00 192 LEU A O 1
ATOM 1519 N N . THR A 1 193 ? 32.403 -1.881 -43.303 1.00 82.69 193 THR A N 1
ATOM 1520 C CA . THR A 1 193 ? 33.830 -1.689 -43.559 1.00 82.69 193 THR A CA 1
ATOM 1521 C C . THR A 1 193 ? 34.600 -2.407 -42.463 1.00 82.69 193 THR A C 1
ATOM 1523 O O . THR A 1 193 ? 34.580 -2.017 -41.298 1.00 82.69 193 THR A O 1
ATOM 1526 N N . SER A 1 194 ? 35.233 -3.522 -42.831 1.00 81.31 194 SER A N 1
ATOM 1527 C CA . SER A 1 194 ? 36.165 -4.220 -41.950 1.00 81.31 194 SER A CA 1
ATOM 1528 C C . SER A 1 194 ? 37.534 -3.582 -42.129 1.00 81.31 194 SER A C 1
ATOM 1530 O O . SER A 1 194 ? 38.179 -3.792 -43.156 1.00 81.31 194 SER A O 1
ATOM 1532 N N . THR A 1 195 ? 37.964 -2.810 -41.141 1.00 85.00 195 THR A N 1
ATOM 1533 C CA . THR A 1 195 ? 39.366 -2.413 -40.986 1.00 85.00 195 THR A CA 1
ATOM 1534 C C . THR A 1 195 ? 40.062 -3.518 -40.180 1.00 85.00 195 THR A C 1
ATOM 1536 O O . THR A 1 195 ? 39.395 -4.193 -39.396 1.00 85.00 195 THR A O 1
ATOM 1539 N N . ASP A 1 196 ? 41.364 -3.757 -40.380 1.00 85.81 196 ASP A N 1
ATOM 1540 C CA . ASP A 1 196 ? 42.075 -4.950 -39.865 1.00 85.81 196 ASP A CA 1
ATOM 1541 C C . ASP A 1 196 ? 41.878 -5.229 -38.353 1.00 85.81 196 ASP A C 1
ATOM 1543 O O . ASP A 1 196 ? 41.928 -6.389 -37.948 1.00 85.81 196 ASP A O 1
ATOM 1547 N N . ASP A 1 197 ? 41.550 -4.208 -37.547 1.00 85.19 197 ASP A N 1
ATOM 1548 C CA . ASP A 1 197 ? 41.291 -4.326 -36.103 1.00 85.19 197 ASP A CA 1
ATOM 1549 C C . ASP A 1 197 ? 39.884 -3.886 -35.640 1.00 85.19 197 ASP A C 1
ATOM 1551 O O . ASP A 1 197 ? 39.555 -4.034 -34.460 1.00 85.19 197 ASP A O 1
ATOM 1555 N N . SER A 1 198 ? 39.023 -3.367 -36.524 1.00 85.06 198 SER A N 1
ATOM 1556 C CA . SER A 1 198 ? 37.690 -2.879 -36.141 1.00 85.06 198 SER A CA 1
ATOM 1557 C C . SER A 1 198 ? 36.642 -3.088 -37.231 1.00 85.06 198 SER A C 1
ATOM 1559 O O . SER A 1 198 ? 36.860 -2.840 -38.418 1.00 85.06 198 SER A O 1
ATOM 1561 N N . ILE A 1 199 ? 35.460 -3.537 -36.811 1.00 83.88 199 ILE A N 1
ATOM 1562 C CA . ILE A 1 199 ? 34.286 -3.597 -37.683 1.00 83.88 199 ILE A CA 1
ATOM 1563 C C . ILE A 1 199 ? 33.524 -2.287 -37.500 1.00 83.88 199 ILE A C 1
ATOM 1565 O O . ILE A 1 199 ? 32.962 -2.040 -36.428 1.00 83.88 199 ILE A O 1
ATOM 1569 N N . GLU A 1 200 ? 33.502 -1.459 -38.542 1.00 84.50 200 GLU A N 1
ATOM 1570 C CA . GLU A 1 200 ? 32.672 -0.260 -38.596 1.00 84.50 200 GLU A CA 1
ATOM 1571 C C . GLU A 1 200 ? 31.362 -0.585 -39.318 1.00 84.50 200 GLU A C 1
ATOM 1573 O O . GLU A 1 200 ? 31.338 -1.098 -40.442 1.00 84.50 200 GLU A O 1
ATOM 1578 N N . VAL A 1 201 ? 30.249 -0.321 -38.636 1.00 80.12 201 VAL A N 1
ATOM 1579 C CA . VAL A 1 201 ? 28.910 -0.483 -39.200 1.00 80.12 201 VAL A CA 1
ATOM 1580 C C . VAL A 1 201 ? 28.526 0.835 -39.859 1.00 80.12 201 VAL A C 1
ATOM 1582 O O . VAL A 1 201 ? 28.420 1.855 -39.181 1.00 80.12 201 VAL A O 1
ATOM 1585 N N . GLY A 1 202 ? 28.338 0.803 -41.178 1.00 80.06 202 GLY A N 1
ATOM 1586 C CA . GLY A 1 202 ? 27.872 1.945 -41.957 1.00 80.06 202 GLY A CA 1
ATOM 1587 C C . GLY A 1 202 ? 26.356 2.136 -41.853 1.00 80.06 202 GLY A C 1
ATOM 1588 O O . GLY A 1 202 ? 25.728 1.885 -40.824 1.00 80.06 202 GLY A O 1
ATOM 1589 N N . ILE A 1 203 ? 25.738 2.567 -42.952 1.00 82.12 203 ILE A N 1
ATOM 1590 C CA . ILE A 1 203 ? 24.298 2.849 -43.005 1.00 82.12 203 ILE A CA 1
ATOM 1591 C C . ILE A 1 203 ? 23.488 1.545 -42.898 1.00 82.12 203 ILE A C 1
ATOM 1593 O O . ILE A 1 203 ? 23.638 0.621 -43.702 1.00 82.12 203 ILE A O 1
ATOM 1597 N N . LEU A 1 204 ? 22.568 1.485 -41.930 1.00 86.88 204 LEU A N 1
ATOM 1598 C CA . LEU A 1 204 ? 21.658 0.351 -41.747 1.00 86.88 204 LEU A CA 1
ATOM 1599 C C . LEU A 1 204 ? 20.451 0.444 -42.701 1.00 86.88 204 LEU A C 1
ATOM 1601 O O . LEU A 1 204 ? 19.739 1.451 -42.701 1.00 86.88 204 LEU A O 1
ATOM 1605 N N . PRO A 1 205 ? 20.119 -0.611 -43.472 1.00 89.44 205 PRO A N 1
ATOM 1606 C CA . PRO A 1 205 ? 18.921 -0.593 -44.301 1.00 89.44 205 PRO A CA 1
ATOM 1607 C C . PRO A 1 205 ? 17.651 -0.505 -43.444 1.00 89.44 205 PRO A C 1
ATOM 1609 O O . PRO A 1 205 ? 17.508 -1.212 -42.444 1.00 89.44 205 PRO A O 1
ATOM 1612 N N . ARG A 1 206 ? 16.659 0.275 -43.894 1.00 90.88 206 ARG A N 1
ATOM 1613 C CA . ARG A 1 206 ? 15.391 0.512 -43.167 1.00 90.88 206 ARG A CA 1
ATOM 1614 C C . ARG A 1 206 ? 14.684 -0.760 -42.697 1.00 90.88 206 ARG A C 1
ATOM 1616 O O . ARG A 1 206 ? 14.117 -0.785 -41.612 1.00 90.88 206 ARG A O 1
ATOM 1623 N N . ARG A 1 207 ? 14.738 -1.841 -43.483 1.00 93.00 207 ARG A N 1
ATOM 1624 C CA . ARG A 1 207 ? 14.141 -3.131 -43.095 1.00 93.00 207 ARG A CA 1
ATOM 1625 C C . ARG A 1 207 ? 14.781 -3.699 -41.825 1.00 93.00 207 ARG A C 1
ATOM 1627 O O . ARG A 1 207 ? 14.055 -4.178 -40.961 1.00 93.00 207 ARG A O 1
ATOM 1634 N N . TYR A 1 208 ? 16.105 -3.606 -41.692 1.00 91.50 208 TYR A N 1
ATOM 1635 C CA . TYR A 1 208 ? 16.810 -4.039 -40.485 1.00 91.50 208 TYR A CA 1
ATOM 1636 C C . TYR A 1 208 ? 16.490 -3.132 -39.299 1.00 91.50 208 TYR A C 1
ATOM 1638 O O . TYR A 1 208 ? 16.230 -3.653 -38.221 1.00 91.50 208 TYR A O 1
ATOM 1646 N N . ILE A 1 209 ? 16.408 -1.812 -39.505 1.00 93.69 209 ILE A N 1
ATOM 1647 C CA . ILE A 1 209 ? 15.981 -0.865 -38.461 1.00 93.69 209 ILE A CA 1
ATOM 1648 C C . ILE A 1 209 ? 14.590 -1.234 -37.933 1.00 93.69 209 ILE A C 1
ATOM 1650 O O . ILE A 1 209 ? 14.417 -1.347 -36.724 1.00 93.69 209 ILE A O 1
ATOM 1654 N N . CYS A 1 210 ? 13.616 -1.496 -38.815 1.00 95.94 210 CYS A N 1
ATOM 1655 C CA . CYS A 1 210 ? 12.280 -1.933 -38.400 1.00 95.94 210 CYS A CA 1
ATOM 1656 C C . CYS A 1 210 ? 12.315 -3.230 -37.589 1.00 95.94 210 CYS A C 1
ATOM 1658 O O . CYS A 1 210 ? 11.622 -3.328 -36.580 1.00 95.94 210 CYS A O 1
ATOM 1660 N N . ILE A 1 211 ? 13.101 -4.220 -38.026 1.00 96.25 211 ILE A N 1
ATOM 1661 C CA . ILE A 1 211 ? 13.221 -5.496 -37.315 1.00 96.25 211 ILE A CA 1
ATOM 1662 C C . ILE A 1 211 ? 13.829 -5.258 -35.931 1.00 96.25 211 ILE A C 1
ATOM 1664 O O . ILE A 1 211 ? 13.211 -5.636 -34.946 1.00 96.25 211 ILE A O 1
ATOM 1668 N N . VAL A 1 212 ? 14.971 -4.571 -35.832 1.00 95.00 212 VAL A N 1
ATOM 1669 C CA . VAL A 1 212 ? 15.641 -4.283 -34.550 1.00 95.00 212 VAL A CA 1
ATOM 1670 C C . VAL A 1 212 ? 14.738 -3.474 -33.616 1.00 95.00 212 VAL A C 1
ATOM 1672 O O . VAL A 1 212 ? 14.612 -3.813 -32.438 1.00 95.00 212 VAL A O 1
ATOM 1675 N N . ALA A 1 213 ? 14.064 -2.445 -34.133 1.00 96.56 213 ALA A N 1
ATOM 1676 C CA . ALA A 1 213 ? 13.125 -1.648 -33.355 1.00 96.56 213 ALA A CA 1
ATOM 1677 C C . ALA A 1 213 ? 11.980 -2.511 -32.804 1.00 96.56 213 ALA A C 1
ATOM 1679 O O . ALA A 1 213 ? 11.684 -2.444 -31.614 1.00 96.56 213 ALA A O 1
ATOM 1680 N N . LEU A 1 214 ? 11.360 -3.349 -33.642 1.00 97.31 214 LEU A N 1
ATOM 1681 C CA . LEU A 1 214 ? 10.184 -4.133 -33.264 1.00 97.31 214 LEU A CA 1
ATOM 1682 C C . LEU A 1 214 ? 10.517 -5.350 -32.390 1.00 97.31 214 LEU A C 1
ATOM 1684 O O . LEU A 1 214 ? 9.763 -5.657 -31.472 1.00 97.31 214 LEU A O 1
ATOM 1688 N N . THR A 1 215 ? 11.607 -6.065 -32.676 1.00 96.12 215 THR A N 1
ATOM 1689 C CA . THR A 1 215 ? 11.926 -7.334 -31.999 1.00 96.12 215 THR A CA 1
ATOM 1690 C C . THR A 1 215 ? 12.824 -7.168 -30.782 1.00 96.12 215 THR A C 1
ATOM 1692 O O . THR A 1 215 ? 12.923 -8.101 -29.993 1.00 96.12 215 THR A O 1
ATOM 1695 N N . ASN A 1 216 ? 13.508 -6.032 -30.637 1.00 94.31 216 ASN A N 1
ATOM 1696 C CA . ASN A 1 216 ? 14.436 -5.798 -29.532 1.00 94.31 216 ASN A CA 1
ATOM 1697 C C . ASN A 1 216 ? 14.060 -4.530 -28.759 1.00 94.31 216 ASN A C 1
ATOM 1699 O O . ASN A 1 216 ? 13.619 -4.605 -27.612 1.00 94.31 216 ASN A O 1
ATOM 1703 N N . LEU A 1 217 ? 14.168 -3.367 -29.402 1.00 95.94 217 LEU A N 1
ATOM 1704 C CA . LEU A 1 217 ? 14.139 -2.099 -28.678 1.00 95.94 217 LEU A CA 1
ATOM 1705 C C . LEU A 1 217 ? 12.763 -1.770 -28.081 1.00 95.94 217 LEU A C 1
ATOM 1707 O O . LEU A 1 217 ? 12.670 -1.321 -26.938 1.00 95.94 217 LEU A O 1
ATOM 1711 N N . PHE A 1 218 ? 11.685 -2.029 -28.820 1.00 97.06 218 PHE A N 1
ATOM 1712 C CA . PHE A 1 218 ? 10.324 -1.828 -28.335 1.00 97.06 218 PHE A CA 1
ATOM 1713 C C . PHE A 1 218 ? 9.980 -2.764 -27.164 1.00 97.06 218 PHE A C 1
ATOM 1715 O O . PHE A 1 218 ? 9.611 -2.241 -26.110 1.00 97.06 218 PHE A O 1
ATOM 1722 N N . PRO A 1 219 ? 10.166 -4.100 -27.257 1.00 96.38 219 PRO A N 1
ATOM 1723 C CA . PRO A 1 219 ? 10.008 -4.990 -26.109 1.00 96.38 219 PRO A CA 1
ATOM 1724 C C . PRO A 1 219 ? 10.843 -4.565 -24.899 1.00 96.38 219 PRO A C 1
ATOM 1726 O O . PRO A 1 219 ? 10.300 -4.506 -23.798 1.00 96.38 219 PRO A O 1
ATOM 1729 N N . ARG A 1 220 ? 12.117 -4.188 -25.093 1.00 95.44 220 ARG A N 1
ATOM 1730 C CA . ARG A 1 220 ? 12.983 -3.697 -24.006 1.00 95.44 220 ARG A CA 1
ATOM 1731 C C . ARG A 1 220 ? 12.417 -2.440 -23.348 1.00 95.44 220 ARG A C 1
ATOM 1733 O O . ARG A 1 220 ? 12.386 -2.356 -22.128 1.00 95.44 220 ARG A O 1
ATOM 1740 N N . THR A 1 221 ? 11.903 -1.499 -24.138 1.00 96.75 221 THR A N 1
ATOM 1741 C CA . THR A 1 221 ? 11.271 -0.270 -23.625 1.00 96.75 221 THR A CA 1
ATOM 1742 C C . THR A 1 221 ? 10.026 -0.585 -22.797 1.00 96.75 221 THR A C 1
ATOM 1744 O O . THR A 1 221 ? 9.846 -0.031 -21.713 1.00 96.75 221 THR A O 1
ATOM 1747 N N . VAL A 1 222 ? 9.176 -1.496 -23.284 1.00 97.19 222 VAL A N 1
ATOM 1748 C CA . VAL A 1 222 ? 7.967 -1.928 -22.568 1.00 97.19 222 VAL A CA 1
ATOM 1749 C C . VAL A 1 222 ? 8.340 -2.624 -21.262 1.00 97.19 222 VAL A C 1
ATOM 1751 O O . VAL A 1 222 ? 7.798 -2.263 -20.222 1.00 97.19 222 VAL A O 1
ATOM 1754 N N . ILE A 1 223 ? 9.285 -3.568 -21.295 1.00 95.56 223 ILE A N 1
ATOM 1755 C CA . ILE A 1 223 ? 9.763 -4.276 -20.100 1.00 95.56 223 ILE A CA 1
ATOM 1756 C C . ILE A 1 223 ? 10.356 -3.282 -19.103 1.00 95.56 223 ILE A C 1
ATOM 1758 O O . ILE A 1 223 ? 9.964 -3.295 -17.945 1.00 95.56 223 ILE A O 1
ATOM 1762 N N . CYS A 1 224 ? 11.223 -2.371 -19.543 1.00 95.62 224 CYS A N 1
ATOM 1763 C CA . CYS A 1 224 ? 11.827 -1.356 -18.684 1.00 95.62 224 CYS A CA 1
ATOM 1764 C C . CYS A 1 224 ? 10.766 -0.472 -18.001 1.00 95.62 224 CYS A C 1
ATOM 1766 O O . CYS A 1 224 ? 10.793 -0.295 -16.780 1.00 95.62 224 CYS A O 1
ATOM 1768 N N . GLY A 1 225 ? 9.771 0.015 -18.752 1.00 96.56 225 GLY A N 1
ATOM 1769 C CA . GLY A 1 225 ? 8.682 0.824 -18.197 1.00 96.56 225 GLY A CA 1
ATOM 1770 C C . GLY A 1 225 ? 7.789 0.052 -17.219 1.00 96.56 225 GLY A C 1
ATOM 1771 O O . GLY A 1 225 ? 7.503 0.537 -16.123 1.00 96.56 225 GLY A O 1
ATOM 1772 N N . VAL A 1 226 ? 7.384 -1.167 -17.587 1.00 96.88 226 VAL A N 1
ATOM 1773 C CA . VAL A 1 226 ? 6.565 -2.060 -16.749 1.00 96.88 226 VAL A CA 1
ATOM 1774 C C . VAL A 1 226 ? 7.313 -2.435 -15.469 1.00 96.88 226 VAL A C 1
ATOM 1776 O O . VAL A 1 226 ? 6.759 -2.287 -14.381 1.00 96.88 226 VAL A O 1
ATOM 1779 N N . THR A 1 227 ? 8.571 -2.860 -15.576 1.00 96.00 227 THR A N 1
ATOM 1780 C CA . THR A 1 227 ? 9.415 -3.229 -14.435 1.00 96.00 227 THR A CA 1
ATOM 1781 C C . THR A 1 227 ? 9.640 -2.038 -13.515 1.00 96.00 227 THR A C 1
ATOM 1783 O O . THR A 1 227 ? 9.440 -2.181 -12.314 1.00 96.00 227 THR A O 1
ATOM 1786 N N . THR A 1 228 ? 9.945 -0.848 -14.045 1.00 97.06 228 THR A N 1
ATOM 1787 C CA . THR A 1 228 ? 10.075 0.370 -13.223 1.00 97.06 228 THR A CA 1
ATOM 1788 C C . THR A 1 228 ? 8.792 0.639 -12.438 1.00 97.06 228 THR A C 1
ATOM 1790 O O . THR A 1 228 ? 8.844 0.845 -11.226 1.00 97.06 228 THR A O 1
ATOM 1793 N N . PHE A 1 229 ? 7.633 0.587 -13.104 1.00 97.38 229 PHE A N 1
ATOM 1794 C CA . PHE A 1 229 ? 6.337 0.856 -12.483 1.00 97.38 229 PHE A CA 1
ATOM 1795 C C . PHE A 1 229 ? 5.974 -0.171 -11.402 1.00 97.38 229 PHE A C 1
ATOM 1797 O O . PHE A 1 229 ? 5.708 0.199 -10.256 1.00 97.38 229 PHE A O 1
ATOM 1804 N N . PHE A 1 230 ? 5.981 -1.464 -11.741 1.00 97.06 230 PHE A N 1
ATOM 1805 C CA . PHE A 1 230 ? 5.621 -2.518 -10.792 1.00 97.06 230 PHE A CA 1
ATOM 1806 C C . PHE A 1 230 ? 6.669 -2.698 -9.697 1.00 97.06 230 PHE A C 1
ATOM 1808 O O . PHE A 1 230 ? 6.291 -2.973 -8.564 1.00 97.06 230 PHE A O 1
ATOM 1815 N N . GLY A 1 231 ? 7.952 -2.491 -9.993 1.00 97.31 231 GLY A N 1
ATOM 1816 C CA . GLY A 1 231 ? 9.023 -2.533 -9.002 1.00 97.31 231 GLY A CA 1
ATOM 1817 C C . GLY A 1 231 ? 8.882 -1.429 -7.956 1.00 97.31 231 GLY A C 1
ATOM 1818 O O . GLY A 1 231 ? 8.934 -1.696 -6.755 1.00 97.31 231 GLY A O 1
ATOM 1819 N N . SER A 1 232 ? 8.569 -0.205 -8.391 1.00 97.88 232 SER A N 1
ATOM 1820 C CA . SER A 1 232 ? 8.274 0.904 -7.479 1.00 97.88 232 SER A CA 1
ATOM 1821 C C . SER A 1 232 ? 7.040 0.624 -6.614 1.00 97.88 232 SER A C 1
ATOM 1823 O O . SER A 1 232 ? 7.090 0.810 -5.398 1.00 97.88 232 SER A O 1
ATOM 1825 N N . LEU A 1 233 ? 5.954 0.103 -7.201 1.00 96.50 233 LEU A N 1
ATOM 1826 C CA . LEU A 1 233 ? 4.767 -0.303 -6.436 1.00 96.50 233 LEU A CA 1
ATOM 1827 C C . LEU A 1 233 ? 5.066 -1.432 -5.440 1.00 96.50 233 LEU A C 1
ATOM 1829 O O . LEU A 1 233 ? 4.591 -1.388 -4.306 1.00 96.50 233 LEU A O 1
ATOM 1833 N N . PHE A 1 234 ? 5.857 -2.424 -5.844 1.00 96.81 234 PHE A N 1
ATOM 1834 C CA . PHE A 1 234 ? 6.225 -3.569 -5.017 1.00 96.81 234 PHE A CA 1
ATOM 1835 C C . PHE A 1 234 ? 7.072 -3.155 -3.805 1.00 96.81 234 PHE A C 1
ATOM 1837 O O . PHE A 1 234 ? 6.802 -3.598 -2.687 1.00 96.81 234 PHE A O 1
ATOM 1844 N N . LEU A 1 235 ? 8.033 -2.243 -3.990 1.00 97.62 235 LEU A N 1
ATOM 1845 C CA . LEU A 1 235 ? 8.788 -1.649 -2.880 1.00 97.62 235 LEU A CA 1
ATOM 1846 C C . LEU A 1 235 ? 7.886 -0.864 -1.927 1.00 97.62 235 LEU A C 1
ATOM 1848 O O . LEU A 1 235 ? 7.999 -1.000 -0.709 1.00 97.62 235 LEU A O 1
ATOM 1852 N N . CYS A 1 236 ? 6.962 -0.072 -2.471 1.00 97.38 236 CYS A N 1
ATOM 1853 C CA . CYS A 1 236 ? 6.027 0.722 -1.682 1.00 97.38 236 CYS A CA 1
ATOM 1854 C C . CYS A 1 236 ? 5.052 -0.119 -0.842 1.00 97.38 236 CYS A C 1
ATOM 1856 O O . CYS A 1 236 ? 4.536 0.389 0.153 1.00 97.38 236 CYS A O 1
ATOM 1858 N N . GLN A 1 237 ? 4.794 -1.378 -1.212 1.00 96.25 237 GLN A N 1
ATOM 1859 C CA . GLN A 1 237 ? 3.899 -2.279 -0.474 1.00 96.25 237 GLN A CA 1
ATOM 1860 C C . GLN A 1 237 ? 4.558 -2.999 0.711 1.00 96.25 237 GLN A C 1
ATOM 1862 O O . GLN A 1 237 ? 3.845 -3.633 1.491 1.00 96.25 237 GLN A O 1
ATOM 1867 N N . ALA A 1 238 ? 5.880 -2.900 0.886 1.00 96.75 238 ALA A N 1
ATOM 1868 C CA . ALA A 1 238 ? 6.551 -3.493 2.039 1.00 96.75 238 ALA A CA 1
ATOM 1869 C C . ALA A 1 238 ? 6.009 -2.904 3.355 1.00 96.75 238 ALA A C 1
ATOM 1871 O O . ALA A 1 238 ? 5.772 -1.695 3.459 1.00 96.75 238 ALA A O 1
ATOM 1872 N N . GLN A 1 239 ? 5.823 -3.753 4.369 1.00 95.81 239 GLN A N 1
ATOM 1873 C CA . GLN A 1 239 ? 5.280 -3.355 5.673 1.00 95.81 239 GLN A CA 1
ATOM 1874 C C . GLN A 1 239 ? 6.301 -3.460 6.812 1.00 95.81 239 GLN A C 1
ATOM 1876 O O . GLN A 1 239 ? 5.980 -3.180 7.969 1.00 95.81 239 GLN A O 1
ATOM 1881 N N . SER A 1 240 ? 7.521 -3.906 6.523 1.00 96.31 240 SER A N 1
ATOM 1882 C CA . SER A 1 240 ? 8.605 -4.007 7.496 1.00 96.31 240 SER A CA 1
ATOM 1883 C C . SER A 1 240 ? 9.961 -3.759 6.837 1.00 96.31 240 SER A C 1
ATOM 1885 O O . SER A 1 240 ? 10.120 -3.931 5.631 1.00 96.31 240 SER A O 1
ATOM 1887 N N . TYR A 1 241 ? 10.965 -3.380 7.633 1.00 96.81 241 TYR A N 1
ATOM 1888 C CA . TYR A 1 241 ? 12.335 -3.181 7.143 1.00 96.81 241 TYR A CA 1
ATOM 1889 C C . TYR A 1 241 ? 12.907 -4.446 6.487 1.00 96.81 241 TYR A C 1
ATOM 1891 O O . TYR A 1 241 ? 13.559 -4.364 5.450 1.00 96.81 241 TYR A O 1
ATOM 1899 N N . SER A 1 242 ? 12.632 -5.620 7.068 1.00 97.25 242 SER A N 1
ATOM 1900 C CA . SER A 1 242 ? 13.090 -6.904 6.530 1.00 97.25 242 SER A CA 1
ATOM 1901 C C . SER A 1 242 ? 12.433 -7.230 5.191 1.00 97.25 242 SER A C 1
ATOM 1903 O O . SER A 1 242 ? 13.122 -7.676 4.279 1.00 97.25 242 SER A O 1
ATOM 1905 N N . GLU A 1 243 ? 11.121 -7.007 5.065 1.00 96.81 243 GLU A N 1
ATOM 1906 C CA . GLU A 1 243 ? 10.406 -7.174 3.792 1.00 96.81 243 GLU A CA 1
ATOM 1907 C C . GLU A 1 243 ? 10.945 -6.211 2.737 1.00 96.81 243 GLU A C 1
ATOM 1909 O O . GLU A 1 243 ? 11.200 -6.621 1.613 1.00 96.81 243 GLU A O 1
ATOM 1914 N N . LEU A 1 244 ? 11.190 -4.950 3.102 1.00 97.00 244 LEU A N 1
ATOM 1915 C CA . LEU A 1 244 ? 11.695 -3.948 2.170 1.00 97.00 244 LEU A CA 1
ATOM 1916 C C . LEU A 1 244 ? 13.087 -4.306 1.626 1.00 97.00 244 LEU A C 1
ATOM 1918 O O . LEU A 1 244 ? 13.319 -4.200 0.423 1.00 97.00 244 LEU A O 1
ATOM 1922 N N . VAL A 1 245 ? 13.998 -4.770 2.489 1.00 96.75 245 VAL A N 1
ATOM 1923 C CA . VAL A 1 245 ? 15.332 -5.244 2.074 1.00 96.75 245 VAL A CA 1
ATOM 1924 C C . VAL A 1 245 ? 15.231 -6.506 1.218 1.00 96.75 245 VAL A C 1
ATOM 1926 O O . VAL A 1 245 ? 15.917 -6.628 0.208 1.00 96.75 245 VAL A O 1
ATOM 1929 N N . MET A 1 246 ? 14.369 -7.453 1.588 1.00 97.38 246 MET A N 1
ATOM 1930 C CA . MET A 1 246 ? 14.179 -8.677 0.808 1.00 97.38 246 MET A CA 1
ATOM 1931 C C . MET A 1 246 ? 13.609 -8.372 -0.582 1.00 97.38 246 MET A C 1
ATOM 1933 O O . MET A 1 246 ? 14.085 -8.915 -1.579 1.00 97.38 246 MET A O 1
ATOM 1937 N N . ASN A 1 247 ? 12.642 -7.458 -0.652 1.00 96.75 247 ASN A N 1
ATOM 1938 C CA . ASN A 1 247 ? 12.024 -7.024 -1.896 1.00 96.75 247 ASN A CA 1
ATOM 1939 C C . ASN A 1 247 ? 13.030 -6.294 -2.794 1.00 96.75 247 ASN A C 1
ATOM 1941 O O . ASN A 1 247 ? 13.064 -6.559 -3.993 1.00 96.75 247 ASN A O 1
ATOM 1945 N N . SER A 1 248 ? 13.884 -5.426 -2.240 1.00 96.50 248 SER A N 1
ATOM 1946 C CA . SER A 1 248 ? 14.902 -4.731 -3.037 1.00 96.50 248 SER A CA 1
ATOM 1947 C C . SER A 1 248 ? 15.961 -5.686 -3.590 1.00 96.50 248 SER A C 1
ATOM 1949 O O . SER A 1 248 ? 16.287 -5.608 -4.773 1.00 96.50 248 SER A O 1
ATOM 1951 N N . LEU A 1 249 ? 16.431 -6.645 -2.785 1.00 96.00 249 LEU A N 1
ATOM 1952 C CA . LEU A 1 249 ? 17.361 -7.682 -3.243 1.00 96.00 249 LEU A CA 1
ATOM 1953 C C . LEU A 1 249 ? 16.753 -8.550 -4.353 1.00 96.00 249 LEU A C 1
ATOM 1955 O O . LEU A 1 249 ? 17.433 -8.851 -5.335 1.00 96.00 249 LEU A O 1
ATOM 1959 N N . ALA A 1 250 ? 15.475 -8.920 -4.226 1.00 96.44 250 ALA A N 1
ATOM 1960 C CA . ALA A 1 250 ? 14.770 -9.688 -5.249 1.00 96.44 250 ALA A CA 1
ATOM 1961 C C . ALA A 1 250 ? 14.686 -8.930 -6.584 1.00 96.44 250 ALA A C 1
ATOM 1963 O O . ALA A 1 250 ? 14.865 -9.528 -7.644 1.00 96.44 250 ALA A O 1
ATOM 1964 N N . MET A 1 251 ? 14.470 -7.614 -6.552 1.00 93.94 251 MET A N 1
ATOM 1965 C CA . MET A 1 251 ? 14.447 -6.809 -7.774 1.00 93.94 251 MET A CA 1
ATOM 1966 C C . MET A 1 251 ? 15.828 -6.658 -8.416 1.00 93.94 251 MET A C 1
ATOM 1968 O O . MET A 1 251 ? 15.942 -6.789 -9.632 1.00 93.94 251 MET A O 1
ATOM 1972 N N . THR A 1 252 ? 16.888 -6.466 -7.627 1.00 91.62 252 THR A N 1
ATOM 1973 C CA . THR A 1 252 ? 18.264 -6.475 -8.156 1.00 91.62 252 THR A CA 1
ATOM 1974 C C . THR A 1 252 ? 18.595 -7.814 -8.819 1.00 91.62 252 THR A C 1
ATOM 1976 O O . THR A 1 252 ? 19.232 -7.862 -9.873 1.00 91.62 252 THR A O 1
ATOM 1979 N N . PHE A 1 253 ? 18.128 -8.919 -8.237 1.00 93.31 253 PHE A N 1
ATOM 1980 C CA . PHE A 1 253 ? 18.278 -10.237 -8.843 1.00 93.31 253 PHE A CA 1
ATOM 1981 C C . PHE A 1 253 ? 17.532 -10.344 -10.181 1.00 93.31 253 PHE A C 1
ATOM 1983 O O . PHE A 1 253 ? 18.104 -10.839 -11.145 1.00 93.31 253 PHE A O 1
ATOM 1990 N N . LEU A 1 254 ? 16.306 -9.820 -10.281 1.00 92.00 254 LEU A N 1
ATOM 1991 C CA . LEU A 1 254 ? 15.562 -9.802 -11.547 1.00 92.00 254 LEU A CA 1
ATOM 1992 C C . LEU A 1 254 ? 16.288 -9.027 -12.652 1.00 92.00 254 LEU A C 1
ATOM 1994 O O . LEU A 1 254 ? 16.307 -9.497 -13.786 1.00 92.00 254 LEU A O 1
ATOM 1998 N N . VAL A 1 255 ? 16.902 -7.885 -12.327 1.00 90.06 255 VAL A N 1
ATOM 1999 C CA . VAL A 1 255 ? 17.678 -7.099 -13.303 1.00 90.06 255 VAL A CA 1
ATOM 2000 C C . VAL A 1 255 ? 18.930 -7.864 -13.744 1.00 90.06 255 VAL A C 1
ATOM 2002 O O . VAL A 1 255 ? 19.181 -8.001 -14.934 1.00 90.06 255 VAL A O 1
ATOM 2005 N N . THR A 1 256 ? 19.676 -8.453 -12.807 1.00 91.81 256 THR A N 1
ATOM 2006 C CA . THR A 1 256 ? 20.931 -9.160 -13.139 1.00 91.81 256 THR A CA 1
ATOM 2007 C C . THR A 1 256 ? 20.729 -10.517 -13.820 1.00 91.81 256 THR A C 1
ATOM 2009 O O . THR A 1 256 ? 21.621 -10.977 -14.535 1.00 91.81 256 THR A O 1
ATOM 2012 N N . ILE A 1 257 ? 19.577 -11.176 -13.641 1.00 92.56 257 ILE A N 1
ATOM 2013 C CA . ILE A 1 257 ? 19.262 -12.414 -14.372 1.00 92.56 257 ILE A CA 1
ATOM 2014 C C . ILE A 1 257 ? 19.238 -12.172 -15.880 1.00 92.56 257 ILE A C 1
ATOM 2016 O O . ILE A 1 257 ? 19.670 -13.059 -16.617 1.00 92.56 257 ILE A O 1
ATOM 2020 N N . ASP A 1 258 ? 18.750 -11.019 -16.343 1.00 86.94 258 ASP A N 1
ATOM 2021 C CA . ASP A 1 258 ? 18.676 -10.732 -17.779 1.00 86.94 258 ASP A CA 1
ATOM 2022 C C . ASP A 1 258 ? 20.073 -10.763 -18.417 1.00 86.94 258 ASP A C 1
ATOM 2024 O O . ASP A 1 258 ? 20.302 -11.484 -19.393 1.00 86.94 258 ASP A O 1
ATOM 2028 N N . ASP A 1 259 ? 21.052 -10.127 -17.768 1.00 87.75 259 ASP A N 1
ATOM 2029 C CA . ASP A 1 259 ? 22.455 -10.157 -18.190 1.00 87.75 259 ASP A CA 1
ATOM 2030 C C . ASP A 1 259 ? 23.030 -11.577 -18.192 1.00 87.75 259 ASP A C 1
ATOM 2032 O O . ASP A 1 259 ? 23.731 -11.984 -19.127 1.00 87.75 259 ASP A O 1
ATOM 2036 N N . MET A 1 260 ? 22.717 -12.371 -17.163 1.00 91.88 260 MET A N 1
ATOM 2037 C CA . MET A 1 260 ? 23.167 -13.763 -17.078 1.00 91.88 260 MET A CA 1
ATOM 2038 C C . MET A 1 260 ? 22.535 -14.633 -18.167 1.00 91.88 260 MET A C 1
ATOM 2040 O O . MET A 1 260 ? 23.213 -15.488 -18.742 1.00 91.88 260 MET A O 1
ATOM 2044 N N . MET A 1 261 ? 21.258 -14.417 -18.485 1.00 89.25 261 MET A N 1
ATOM 2045 C CA . MET A 1 261 ? 20.565 -15.120 -19.561 1.00 89.25 261 MET A CA 1
ATOM 2046 C C . MET A 1 261 ? 21.147 -14.732 -20.917 1.00 89.25 261 MET A C 1
ATOM 2048 O O . MET A 1 261 ? 21.467 -15.618 -21.713 1.00 89.25 261 MET A O 1
ATOM 2052 N N . PHE A 1 262 ? 21.372 -13.443 -21.171 1.00 86.75 262 PHE A N 1
ATOM 2053 C CA . PHE A 1 262 ? 22.059 -12.989 -22.377 1.00 86.75 262 PHE A CA 1
ATOM 2054 C C . PHE A 1 262 ? 23.448 -13.634 -22.497 1.00 86.75 262 PHE A C 1
ATOM 2056 O O . PHE A 1 262 ? 23.795 -14.204 -23.538 1.00 86.75 262 PHE A O 1
ATOM 2063 N N . ALA A 1 263 ? 24.220 -13.649 -21.409 1.00 88.56 263 ALA A N 1
ATOM 2064 C CA . ALA A 1 263 ? 25.523 -14.299 -21.370 1.00 88.56 263 ALA A CA 1
ATOM 2065 C C . ALA A 1 263 ? 25.451 -15.831 -21.556 1.00 88.56 263 ALA A C 1
ATOM 2067 O O . ALA A 1 263 ? 26.397 -16.433 -22.067 1.00 88.56 263 ALA A O 1
ATOM 2068 N N . ALA A 1 264 ? 24.357 -16.489 -21.184 1.00 93.88 264 ALA A N 1
ATOM 2069 C CA . ALA A 1 264 ? 24.195 -17.926 -21.389 1.00 93.88 264 ALA A CA 1
ATOM 2070 C C . ALA A 1 264 ? 23.761 -18.273 -22.824 1.00 93.88 264 ALA A C 1
ATOM 2072 O O . ALA A 1 264 ? 24.242 -19.252 -23.396 1.00 93.88 264 ALA A O 1
ATOM 2073 N N . PHE A 1 265 ? 22.861 -17.481 -23.414 1.00 93.50 265 PHE A N 1
ATOM 2074 C CA . PHE A 1 265 ? 22.245 -17.799 -24.706 1.00 93.50 265 PHE A CA 1
ATOM 2075 C C . PHE A 1 265 ? 23.013 -17.268 -25.917 1.00 93.50 265 PHE A C 1
ATOM 2077 O O . PHE A 1 265 ? 22.853 -17.807 -27.015 1.00 93.50 265 PHE A O 1
ATOM 2084 N N . VAL A 1 266 ? 23.850 -16.239 -25.763 1.00 92.50 266 VAL A N 1
ATOM 2085 C CA . VAL A 1 266 ? 24.638 -15.700 -26.881 1.00 92.50 266 VAL A CA 1
ATOM 2086 C C . VAL A 1 266 ? 25.867 -16.580 -27.141 1.00 92.50 266 VAL A C 1
ATOM 2088 O O . VAL A 1 266 ? 26.737 -16.675 -26.272 1.00 92.50 266 VAL A O 1
ATOM 2091 N N . PRO A 1 267 ? 26.008 -17.182 -28.344 1.00 94.06 267 PRO A N 1
ATOM 2092 C CA . PRO A 1 267 ? 27.178 -17.984 -28.688 1.00 94.06 267 PRO A CA 1
ATOM 2093 C C . PRO A 1 267 ? 28.475 -17.180 -28.566 1.00 94.06 267 PRO A C 1
ATOM 2095 O O . PRO A 1 267 ? 28.532 -16.024 -28.992 1.00 94.06 267 PRO A O 1
ATOM 2098 N N . SER A 1 268 ? 29.542 -17.815 -28.075 1.00 92.31 268 SER A N 1
ATOM 2099 C CA . SER A 1 268 ? 30.861 -17.190 -27.875 1.00 92.31 268 SER A CA 1
ATOM 2100 C C . SER A 1 268 ? 31.400 -16.498 -29.130 1.00 92.31 268 SER A C 1
ATOM 2102 O O . SER A 1 268 ? 31.973 -15.418 -29.036 1.00 92.31 268 SER A O 1
ATOM 2104 N N . VAL A 1 269 ? 31.145 -17.066 -30.315 1.00 92.81 269 VAL A N 1
ATOM 2105 C CA . VAL A 1 269 ? 31.525 -16.458 -31.598 1.00 92.81 269 VAL A CA 1
ATOM 2106 C C . VAL A 1 269 ? 30.843 -15.102 -31.787 1.00 92.81 269 VAL A C 1
ATOM 2108 O O . VAL A 1 269 ? 31.510 -14.133 -32.119 1.00 92.81 269 VAL A O 1
ATOM 2111 N N . ARG A 1 270 ? 29.533 -14.990 -31.529 1.00 89.19 270 ARG A N 1
ATOM 2112 C CA . ARG A 1 270 ? 28.819 -13.708 -31.666 1.00 89.19 270 ARG A CA 1
ATOM 2113 C C . ARG A 1 270 ? 29.246 -12.704 -30.602 1.00 89.19 270 ARG A C 1
ATOM 2115 O O . ARG A 1 270 ? 29.323 -11.521 -30.906 1.00 89.19 270 ARG A O 1
ATOM 2122 N N . ARG A 1 271 ? 29.570 -13.168 -29.393 1.00 87.19 271 ARG A N 1
ATOM 2123 C CA . ARG A 1 271 ? 30.137 -12.309 -28.347 1.00 87.19 271 ARG A CA 1
ATOM 2124 C C . ARG A 1 271 ? 31.469 -11.699 -28.785 1.00 87.19 271 ARG A C 1
ATOM 2126 O O . ARG A 1 271 ? 31.606 -10.487 -28.727 1.00 87.19 271 ARG A O 1
ATOM 2133 N N . ALA A 1 272 ? 32.382 -12.510 -29.321 1.00 88.75 272 ALA A N 1
ATOM 2134 C CA . ALA A 1 272 ? 33.667 -12.027 -29.829 1.00 88.75 272 ALA A CA 1
ATOM 2135 C C . ALA A 1 272 ? 33.512 -11.027 -30.990 1.00 88.75 272 ALA A C 1
ATOM 2137 O O . ALA A 1 272 ? 34.344 -10.143 -31.155 1.00 88.75 272 ALA A O 1
ATOM 2138 N N . TRP A 1 273 ? 32.453 -11.152 -31.797 1.00 87.31 273 TRP A N 1
ATOM 2139 C CA . TRP A 1 273 ? 32.127 -10.155 -32.820 1.00 87.31 273 TRP A CA 1
ATOM 2140 C C . TRP A 1 273 ? 31.636 -8.844 -32.200 1.00 87.31 273 TRP A C 1
ATOM 2142 O O . TRP A 1 273 ? 32.115 -7.790 -32.595 1.00 87.31 273 TRP A O 1
ATOM 2152 N N . ILE A 1 274 ? 30.736 -8.907 -31.212 1.00 87.38 274 ILE A N 1
ATOM 2153 C CA . ILE A 1 274 ? 30.235 -7.722 -30.495 1.00 87.38 274 ILE A CA 1
ATOM 2154 C C . ILE A 1 274 ? 31.381 -6.984 -29.788 1.00 87.38 274 ILE A C 1
ATOM 2156 O O . ILE A 1 274 ? 31.452 -5.764 -29.869 1.00 87.38 274 ILE A O 1
ATOM 2160 N N . GLU A 1 275 ? 32.306 -7.713 -29.158 1.00 88.12 275 GLU A N 1
ATOM 2161 C CA . GLU A 1 275 ? 33.485 -7.149 -28.479 1.00 88.12 275 GLU A CA 1
ATOM 2162 C C . GLU A 1 275 ? 34.473 -6.457 -29.438 1.00 88.12 275 GLU A C 1
ATOM 2164 O O . GLU A 1 275 ? 35.251 -5.613 -29.002 1.00 88.12 275 GLU A O 1
ATOM 2169 N N . ARG A 1 276 ? 34.447 -6.795 -30.736 1.00 88.81 276 ARG A N 1
ATOM 2170 C CA . ARG A 1 276 ? 35.286 -6.181 -31.786 1.00 88.81 276 ARG A CA 1
ATOM 2171 C C . ARG A 1 276 ? 34.591 -5.055 -32.553 1.00 88.81 276 ARG A C 1
ATOM 2173 O O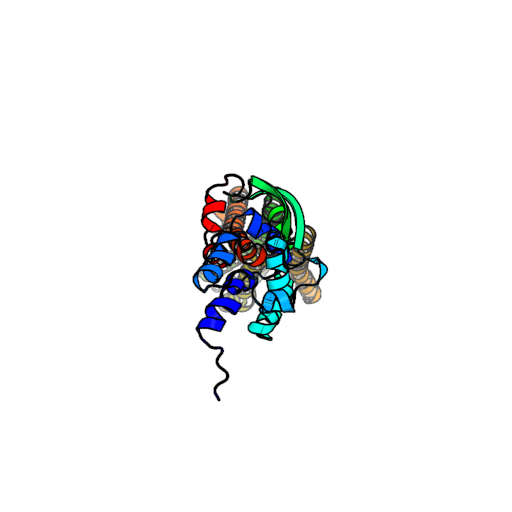 . ARG A 1 276 ? 35.220 -4.420 -33.402 1.00 88.81 276 ARG A O 1
ATOM 2180 N N . CYS A 1 277 ? 33.302 -4.823 -32.313 1.00 86.19 277 CYS A N 1
ATOM 2181 C CA . CYS A 1 277 ? 32.595 -3.711 -32.935 1.00 86.19 277 CYS A CA 1
ATOM 2182 C C . CYS A 1 277 ? 33.133 -2.392 -32.375 1.00 86.19 277 CYS A C 1
ATOM 2184 O O . CYS A 1 277 ? 33.208 -2.210 -31.158 1.00 86.19 277 CYS A O 1
ATOM 2186 N N . ALA A 1 278 ? 33.476 -1.457 -33.263 1.00 86.50 278 ALA A N 1
ATOM 2187 C CA . ALA A 1 278 ? 33.831 -0.113 -32.835 1.00 86.50 278 ALA A CA 1
ATOM 2188 C C . ALA A 1 278 ? 32.625 0.554 -32.140 1.00 86.50 278 ALA A C 1
ATOM 2190 O O . ALA A 1 278 ? 31.480 0.328 -32.552 1.00 86.50 278 ALA A O 1
ATOM 2191 N N . PRO A 1 279 ? 32.848 1.374 -31.096 1.00 83.00 279 PRO A N 1
ATOM 2192 C CA . PRO A 1 279 ? 31.771 2.139 -30.484 1.00 83.00 279 PRO A CA 1
ATOM 2193 C C . PRO A 1 279 ? 31.119 3.039 -31.539 1.00 83.00 279 PRO A C 1
ATOM 2195 O O . PRO A 1 279 ? 31.803 3.731 -32.292 1.00 83.00 279 PRO A O 1
ATOM 2198 N N . LEU A 1 280 ? 29.788 3.022 -31.596 1.00 80.94 280 LEU A N 1
ATOM 2199 C CA . LEU A 1 280 ? 29.027 3.825 -32.550 1.00 80.94 280 LEU A CA 1
ATOM 2200 C C . LEU A 1 280 ? 29.217 5.316 -32.237 1.00 80.94 280 LEU A C 1
ATOM 2202 O O . LEU A 1 280 ? 28.860 5.786 -31.155 1.00 80.94 280 LEU A O 1
ATOM 2206 N N . SER A 1 281 ? 29.753 6.073 -33.194 1.00 75.38 281 SER A N 1
ATOM 2207 C CA . SER A 1 281 ? 29.868 7.531 -33.123 1.00 75.38 281 SER A CA 1
ATOM 2208 C C . SER A 1 281 ? 28.533 8.177 -33.496 1.00 75.38 281 SER A C 1
ATOM 2210 O O . SER A 1 281 ? 28.306 8.621 -34.618 1.00 75.38 281 SER A O 1
ATOM 2212 N N . ILE A 1 282 ? 27.603 8.199 -32.544 1.00 73.94 282 ILE A N 1
ATOM 2213 C CA . ILE A 1 282 ? 26.282 8.796 -32.758 1.00 73.94 282 ILE A CA 1
ATOM 2214 C C . ILE A 1 282 ? 26.411 10.315 -32.576 1.00 73.94 282 ILE A C 1
ATOM 2216 O O . ILE A 1 282 ? 26.798 10.751 -31.485 1.00 73.94 282 ILE A O 1
ATOM 2220 N N . PRO A 1 283 ? 26.095 11.148 -33.587 1.00 72.94 283 PRO A N 1
ATOM 2221 C CA . PRO A 1 283 ? 25.948 12.578 -33.358 1.00 72.94 283 PRO A CA 1
ATOM 2222 C C . PRO A 1 283 ? 24.791 12.764 -32.376 1.00 72.94 283 PRO A C 1
ATOM 2224 O O . PRO A 1 283 ? 23.644 12.480 -32.702 1.00 72.94 283 PRO A O 1
ATOM 2227 N N . MET A 1 284 ? 25.085 13.175 -31.140 1.00 66.00 284 MET A N 1
ATOM 2228 C CA . MET A 1 284 ? 24.046 13.308 -30.122 1.00 66.00 284 MET A CA 1
ATOM 2229 C C . MET A 1 284 ? 22.991 14.319 -30.584 1.00 66.00 284 MET A C 1
ATOM 2231 O O . MET A 1 284 ? 23.249 15.523 -30.650 1.00 66.00 284 MET A O 1
ATOM 2235 N N . LEU A 1 285 ? 21.780 13.827 -30.854 1.00 70.88 285 LEU A N 1
ATOM 2236 C CA . LEU A 1 285 ? 20.564 14.635 -30.902 1.00 70.88 285 LEU A CA 1
ATOM 2237 C C . LEU A 1 285 ? 20.515 15.550 -29.669 1.00 70.88 285 LEU A C 1
ATOM 2239 O O . LEU A 1 285 ? 20.887 15.137 -28.570 1.00 70.88 285 LEU A O 1
ATOM 2243 N N . GLN A 1 286 ? 20.003 16.776 -29.817 1.00 71.25 286 GLN A N 1
ATOM 2244 C CA . GLN A 1 286 ? 19.932 17.757 -28.719 1.00 71.25 286 GLN A CA 1
ATOM 2245 C C . GLN A 1 286 ? 19.245 17.209 -27.451 1.00 71.25 286 GLN A C 1
ATOM 2247 O O . GLN A 1 286 ? 19.594 17.605 -26.342 1.00 71.25 286 GLN A O 1
ATOM 2252 N N . ILE A 1 287 ? 18.316 16.256 -27.603 1.00 71.25 287 ILE A N 1
ATOM 2253 C CA . ILE A 1 287 ? 17.650 15.555 -26.493 1.00 71.25 287 ILE A CA 1
ATOM 2254 C C . ILE A 1 287 ? 18.652 14.716 -25.678 1.00 71.25 287 ILE A C 1
ATOM 2256 O O . ILE A 1 287 ? 18.600 14.716 -24.449 1.00 71.25 287 ILE A O 1
ATOM 2260 N N . GLY A 1 288 ? 19.612 14.064 -26.339 1.00 68.75 288 GLY A N 1
ATOM 2261 C CA . GLY A 1 288 ? 20.685 13.312 -25.686 1.00 68.75 288 GLY A CA 1
ATOM 2262 C C . GLY A 1 288 ? 21.602 14.196 -24.839 1.00 68.75 288 GLY A C 1
ATOM 2263 O O . GLY A 1 288 ? 22.076 13.755 -23.798 1.00 68.75 288 GLY A O 1
ATOM 2264 N N . HIS A 1 289 ? 21.783 15.469 -25.207 1.00 78.06 289 HIS A N 1
ATOM 2265 C CA . HIS A 1 289 ? 22.597 16.396 -24.417 1.00 78.06 289 HIS A CA 1
ATOM 2266 C C . HIS A 1 289 ? 21.952 16.752 -23.068 1.00 78.06 289 HIS A C 1
ATOM 2268 O O . HIS A 1 289 ? 22.650 16.915 -22.070 1.00 78.06 289 HIS A O 1
ATOM 2274 N N . VAL A 1 290 ? 20.617 16.826 -23.018 1.00 78.19 290 VAL A N 1
ATOM 2275 C CA . VAL A 1 290 ? 19.877 17.071 -21.770 1.00 78.19 290 VAL A CA 1
ATOM 2276 C C . VAL A 1 290 ? 19.926 15.842 -20.863 1.00 78.19 290 VAL A C 1
ATOM 2278 O O . VAL A 1 290 ? 20.178 15.979 -19.667 1.00 78.19 290 VAL A O 1
ATOM 2281 N N . CYS A 1 291 ? 19.732 14.645 -21.427 1.00 76.94 291 CYS A N 1
ATOM 2282 C CA . CYS A 1 291 ? 19.808 13.391 -20.672 1.00 76.94 291 CYS A CA 1
ATOM 2283 C C . CYS A 1 291 ? 21.235 13.028 -20.234 1.00 76.94 291 CYS A C 1
ATOM 2285 O O . CYS A 1 291 ? 21.388 12.367 -19.215 1.00 76.94 291 CYS A O 1
ATOM 2287 N N . GLY A 1 292 ? 22.264 13.486 -20.953 1.00 79.19 292 GLY A N 1
ATOM 2288 C CA . GLY A 1 292 ? 23.668 13.262 -20.596 1.00 79.19 292 GLY A CA 1
ATOM 2289 C C . GLY A 1 292 ? 24.175 14.128 -19.437 1.00 79.19 292 GLY A C 1
ATOM 2290 O O . GLY A 1 292 ? 25.308 13.951 -18.996 1.00 79.19 292 GLY A O 1
ATOM 2291 N N . ASN A 1 293 ? 23.375 15.075 -18.937 1.00 91.56 293 ASN A N 1
ATOM 2292 C CA . ASN A 1 293 ? 23.746 15.854 -17.763 1.00 91.56 293 ASN A CA 1
ATOM 2293 C C . ASN A 1 293 ? 23.403 15.079 -16.481 1.00 91.56 293 ASN A C 1
ATOM 2295 O O . ASN A 1 293 ? 22.236 14.977 -16.101 1.00 91.56 293 ASN A O 1
ATOM 2299 N N . GLU A 1 294 ? 24.440 14.614 -15.784 1.00 93.25 294 GLU A N 1
ATOM 2300 C CA . GLU A 1 294 ? 24.392 13.963 -14.464 1.00 93.25 294 GLU A CA 1
ATOM 2301 C C . GLU A 1 294 ? 23.455 14.680 -13.473 1.00 93.25 294 GLU A C 1
ATOM 2303 O O . GLU A 1 294 ? 22.689 14.049 -12.744 1.00 93.25 294 GLU A O 1
ATOM 2308 N N . LEU A 1 295 ? 23.449 16.020 -13.473 1.00 93.88 295 LEU A N 1
ATOM 2309 C CA . LEU A 1 295 ? 22.585 16.800 -12.585 1.00 93.88 295 LEU A CA 1
ATOM 2310 C C . LEU A 1 295 ? 21.103 16.651 -12.952 1.00 93.88 295 LEU A C 1
ATOM 2312 O O . LEU A 1 295 ? 20.255 16.557 -12.067 1.00 93.88 295 LEU A O 1
ATOM 2316 N N . VAL A 1 296 ? 20.782 16.629 -14.247 1.00 93.44 296 VAL A N 1
ATOM 2317 C CA . VAL A 1 296 ? 19.404 16.454 -14.730 1.00 93.44 296 VAL A CA 1
ATOM 2318 C C . VAL A 1 296 ? 18.920 15.041 -14.419 1.00 93.44 296 VAL A C 1
ATOM 2320 O O . VAL A 1 296 ? 17.802 14.885 -13.931 1.00 93.44 296 VAL A O 1
ATOM 2323 N N . ALA A 1 297 ? 19.772 14.034 -14.627 1.00 93.56 297 ALA A N 1
ATOM 2324 C CA . ALA A 1 297 ? 19.519 12.647 -14.245 1.00 93.56 297 ALA A CA 1
ATOM 2325 C C . ALA A 1 297 ? 19.218 12.513 -12.742 1.00 93.56 297 ALA A C 1
ATOM 2327 O O . ALA A 1 297 ? 18.183 11.961 -12.361 1.00 93.56 297 ALA A O 1
ATOM 2328 N N . LEU A 1 298 ? 20.063 13.097 -11.888 1.00 95.38 298 LEU A N 1
ATOM 2329 C CA . LEU A 1 298 ? 19.862 13.101 -10.439 1.00 95.38 298 LEU A CA 1
ATOM 2330 C C . LEU A 1 298 ? 18.541 13.779 -10.050 1.00 95.38 298 LEU A C 1
ATOM 2332 O O . LEU A 1 298 ? 17.769 13.231 -9.262 1.00 95.38 298 LEU A O 1
ATOM 2336 N N . VAL A 1 299 ? 18.248 14.954 -10.616 1.00 96.56 299 VAL A N 1
ATOM 2337 C CA . VAL A 1 299 ? 16.986 15.666 -10.358 1.00 96.56 299 VAL A CA 1
ATOM 2338 C C . VAL A 1 299 ? 15.787 14.834 -10.815 1.00 96.56 299 VAL A C 1
ATOM 2340 O O . VAL A 1 299 ? 14.808 14.736 -10.076 1.00 96.56 299 VAL A O 1
ATOM 2343 N N . ALA A 1 300 ? 15.861 14.189 -11.981 1.00 95.62 300 ALA A N 1
ATOM 2344 C CA . ALA A 1 300 ? 14.798 13.325 -12.486 1.00 95.62 300 ALA A CA 1
ATOM 2345 C C . ALA A 1 300 ? 14.527 12.142 -11.543 1.00 95.62 300 ALA A C 1
ATOM 2347 O O . ALA A 1 300 ? 13.369 11.878 -11.221 1.00 95.62 300 ALA A O 1
ATOM 2348 N N . VAL A 1 301 ? 15.574 11.488 -11.028 1.00 97.44 301 VAL A N 1
ATOM 2349 C CA . VAL A 1 301 ? 15.460 10.399 -10.039 1.00 97.44 301 VAL A CA 1
ATOM 2350 C C . VAL A 1 301 ? 14.819 10.882 -8.741 1.00 97.44 301 VAL A C 1
ATOM 2352 O O . VAL A 1 301 ? 13.935 10.210 -8.199 1.00 97.44 301 VAL A O 1
ATOM 2355 N N . MET A 1 302 ? 15.227 12.052 -8.243 1.00 98.06 302 MET A N 1
ATOM 2356 C CA . MET A 1 302 ? 14.666 12.632 -7.020 1.00 98.06 302 MET A CA 1
ATOM 2357 C C . MET A 1 302 ? 13.186 12.988 -7.196 1.00 98.06 302 MET A C 1
ATOM 2359 O O . MET A 1 302 ? 12.372 12.679 -6.324 1.00 98.06 302 MET A O 1
ATOM 2363 N N . VAL A 1 303 ? 12.816 13.579 -8.337 1.00 97.88 303 VAL A N 1
ATOM 2364 C CA . VAL A 1 303 ? 11.421 13.901 -8.670 1.00 97.88 303 VAL A CA 1
ATOM 2365 C C . VAL A 1 303 ? 10.588 12.628 -8.823 1.00 97.88 303 VAL A C 1
ATOM 2367 O O . VAL A 1 303 ? 9.505 12.550 -8.247 1.00 97.88 303 VAL A O 1
ATOM 2370 N N . ALA A 1 304 ? 11.087 11.611 -9.531 1.00 97.94 304 ALA A N 1
ATOM 2371 C CA . ALA A 1 304 ? 10.387 10.339 -9.718 1.00 97.94 304 ALA A CA 1
ATOM 2372 C C . ALA A 1 304 ? 10.174 9.593 -8.390 1.00 97.94 304 ALA A C 1
ATOM 2374 O O . ALA A 1 304 ? 9.065 9.132 -8.100 1.00 97.94 304 ALA A O 1
ATOM 2375 N N . SER A 1 305 ? 11.204 9.537 -7.541 1.00 98.25 305 SER A N 1
ATOM 2376 C CA . SER A 1 305 ? 11.120 8.923 -6.210 1.00 98.25 305 SER A CA 1
ATOM 2377 C C . SER A 1 305 ? 10.164 9.698 -5.300 1.00 98.25 305 SER A C 1
ATOM 2379 O O . SER A 1 305 ? 9.310 9.097 -4.649 1.00 98.25 305 SER A O 1
ATOM 2381 N N . GLY A 1 306 ? 10.239 11.033 -5.308 1.00 98.12 306 GLY A N 1
ATOM 2382 C CA . GLY A 1 306 ? 9.328 11.900 -4.560 1.00 98.12 306 GLY A CA 1
ATOM 2383 C C . GLY A 1 306 ? 7.871 11.765 -5.010 1.00 98.12 306 GLY A C 1
ATOM 2384 O O . GLY A 1 306 ? 6.980 11.650 -4.169 1.00 98.12 306 GLY A O 1
ATOM 2385 N N . ALA A 1 307 ? 7.619 11.704 -6.319 1.00 98.12 307 ALA A N 1
ATOM 2386 C CA . ALA A 1 307 ? 6.286 11.486 -6.879 1.00 98.12 307 ALA A CA 1
ATOM 2387 C C . ALA A 1 307 ? 5.732 10.101 -6.509 1.00 98.12 307 ALA A C 1
ATOM 2389 O O . ALA A 1 307 ? 4.585 9.993 -6.076 1.00 98.12 307 ALA A O 1
ATOM 2390 N N . THR A 1 308 ? 6.558 9.056 -6.607 1.00 97.81 308 THR A N 1
ATOM 2391 C CA . THR A 1 308 ? 6.192 7.688 -6.205 1.00 97.81 308 THR A CA 1
ATOM 2392 C C . THR A 1 308 ? 5.827 7.632 -4.723 1.00 97.81 308 THR A C 1
ATOM 2394 O O . THR A 1 308 ? 4.775 7.102 -4.367 1.00 97.81 308 THR A O 1
ATOM 2397 N N . MET A 1 309 ? 6.640 8.247 -3.858 1.00 98.00 309 MET A N 1
ATOM 2398 C CA . MET A 1 309 ? 6.355 8.356 -2.425 1.00 98.00 309 MET A CA 1
ATOM 2399 C C . MET A 1 309 ? 5.067 9.134 -2.157 1.00 98.00 309 MET A C 1
ATOM 2401 O O . MET A 1 309 ? 4.225 8.688 -1.375 1.00 98.00 309 MET A O 1
ATOM 2405 N N . TRP A 1 310 ? 4.872 10.269 -2.830 1.00 97.94 310 TRP A N 1
ATOM 2406 C CA . TRP A 1 310 ? 3.659 11.070 -2.692 1.00 97.94 310 TRP A CA 1
ATOM 2407 C C . TRP A 1 310 ? 2.407 10.264 -3.044 1.00 97.94 310 TRP A C 1
ATOM 2409 O O . TRP A 1 310 ? 1.455 10.252 -2.259 1.00 97.94 310 TRP A O 1
ATOM 2419 N N . ILE A 1 311 ? 2.422 9.560 -4.180 1.00 97.38 311 ILE A N 1
ATOM 2420 C CA . ILE A 1 311 ? 1.321 8.695 -4.619 1.00 97.38 311 ILE A CA 1
ATOM 2421 C C . ILE A 1 311 ? 1.126 7.553 -3.615 1.00 97.38 311 ILE A C 1
ATOM 2423 O O . ILE A 1 311 ? 0.017 7.355 -3.128 1.00 97.38 311 ILE A O 1
ATOM 2427 N N . SER A 1 312 ? 2.187 6.844 -3.226 1.00 96.94 312 SER A N 1
ATOM 2428 C CA . SER A 1 312 ? 2.094 5.714 -2.292 1.00 96.94 312 SER A CA 1
ATOM 2429 C C . SER A 1 312 ? 1.532 6.088 -0.918 1.00 96.94 312 SER A C 1
ATOM 2431 O O . SER A 1 312 ? 0.962 5.226 -0.252 1.00 96.94 312 SER A O 1
ATOM 2433 N N . TYR A 1 313 ? 1.691 7.331 -0.462 1.00 97.31 313 TYR A N 1
ATOM 2434 C CA . TYR A 1 313 ? 1.187 7.758 0.846 1.00 97.31 313 TYR A CA 1
ATOM 2435 C C . TYR A 1 313 ? -0.168 8.456 0.782 1.00 97.31 313 TYR A C 1
ATOM 2437 O O . TYR A 1 313 ? -0.958 8.297 1.713 1.00 97.31 313 TYR A O 1
ATOM 2445 N N . ASN A 1 314 ? -0.438 9.215 -0.283 1.00 97.50 314 ASN A N 1
ATOM 2446 C CA . ASN A 1 314 ? -1.615 10.084 -0.372 1.00 97.50 314 ASN A CA 1
ATOM 2447 C C . ASN A 1 314 ? -2.673 9.599 -1.371 1.00 97.50 314 ASN A C 1
ATOM 2449 O O . ASN A 1 314 ? -3.687 10.272 -1.537 1.00 97.50 314 ASN A O 1
ATOM 2453 N N . HIS A 1 315 ? -2.469 8.470 -2.057 1.00 96.56 315 HIS A N 1
ATOM 2454 C CA . HIS A 1 315 ? -3.496 7.963 -2.960 1.00 96.56 315 HIS A CA 1
ATOM 2455 C C . HIS A 1 315 ? -4.776 7.596 -2.184 1.00 96.56 315 HIS A C 1
ATOM 2457 O O . HIS A 1 315 ? -4.691 6.853 -1.205 1.00 96.56 315 HIS A O 1
ATOM 2463 N N . PRO A 1 316 ? -5.966 8.041 -2.626 1.00 95.56 316 PRO A N 1
ATOM 2464 C CA . PRO A 1 316 ? -7.203 7.916 -1.851 1.00 95.56 316 PRO A CA 1
ATOM 2465 C C . PRO A 1 316 ? -7.627 6.467 -1.567 1.00 95.56 316 PRO A C 1
ATOM 2467 O O . PRO A 1 316 ? -8.274 6.199 -0.566 1.00 95.56 316 PRO A O 1
ATOM 2470 N N . TYR A 1 317 ? -7.272 5.524 -2.444 1.00 93.25 317 TYR A N 1
ATOM 2471 C CA . TYR A 1 317 ? -7.756 4.139 -2.346 1.00 93.25 317 TYR A CA 1
ATOM 2472 C C . TYR A 1 317 ? -6.753 3.144 -1.758 1.00 93.25 317 TYR A C 1
ATOM 2474 O O . TYR A 1 317 ? -7.151 2.102 -1.258 1.00 93.25 317 TYR A O 1
ATOM 2482 N N . TYR A 1 318 ? -5.456 3.422 -1.869 1.00 92.69 318 TYR A N 1
ATOM 2483 C CA . TYR A 1 318 ? -4.399 2.477 -1.480 1.00 92.69 318 TYR A CA 1
ATOM 2484 C C . TYR A 1 318 ? -3.206 3.161 -0.814 1.00 92.69 318 TYR A C 1
ATOM 2486 O O . TYR A 1 318 ? -2.189 2.518 -0.558 1.00 92.69 318 TYR A O 1
ATOM 2494 N N . GLY A 1 319 ? -3.305 4.466 -0.555 1.00 96.00 319 GLY A N 1
ATOM 2495 C CA . GLY A 1 319 ? -2.266 5.206 0.133 1.00 96.00 319 GLY A CA 1
ATOM 2496 C C . GLY A 1 319 ? -2.128 4.725 1.571 1.00 96.00 319 GLY A C 1
ATOM 2497 O O . GLY A 1 319 ? -3.125 4.440 2.236 1.00 96.00 319 GLY A O 1
ATOM 2498 N N . HIS A 1 320 ? -0.898 4.674 2.081 1.00 96.12 320 HIS A N 1
ATOM 2499 C CA . HIS A 1 320 ? -0.632 4.245 3.462 1.00 96.12 320 HIS A CA 1
ATOM 2500 C C . HIS A 1 320 ? -1.425 5.041 4.505 1.00 96.12 320 HIS A C 1
ATOM 2502 O O . HIS A 1 320 ? -1.850 4.476 5.510 1.00 96.12 320 HIS A O 1
ATOM 2508 N N . ARG A 1 321 ? -1.688 6.333 4.257 1.00 96.00 321 ARG A N 1
ATOM 2509 C CA . ARG A 1 321 ? -2.495 7.174 5.157 1.00 96.00 321 ARG A CA 1
ATOM 2510 C C . ARG A 1 321 ? -3.968 6.777 5.180 1.00 96.00 321 ARG A C 1
ATOM 2512 O O . ARG A 1 321 ? -4.555 6.710 6.255 1.00 96.00 321 ARG A O 1
ATOM 2519 N N . GLU A 1 322 ? -4.555 6.490 4.023 1.00 95.50 322 GLU A N 1
ATOM 2520 C CA . GLU A 1 322 ? -5.955 6.059 3.946 1.00 95.50 322 GLU A CA 1
ATOM 2521 C C . GLU A 1 322 ? -6.115 4.635 4.477 1.00 95.50 322 GLU A C 1
ATOM 2523 O O . GLU A 1 322 ? -6.995 4.384 5.294 1.00 95.50 322 GLU A O 1
ATOM 2528 N N . ASN A 1 323 ? -5.179 3.733 4.158 1.00 95.38 323 ASN A N 1
ATOM 2529 C CA . ASN A 1 323 ? -5.112 2.409 4.781 1.00 95.38 323 ASN A CA 1
ATOM 2530 C C . ASN A 1 323 ? -5.024 2.504 6.310 1.00 95.38 323 ASN A C 1
ATOM 2532 O O . ASN A 1 323 ? -5.656 1.715 7.008 1.00 95.38 323 ASN A O 1
ATOM 2536 N N . ALA A 1 324 ? -4.307 3.499 6.842 1.00 95.81 324 ALA A N 1
ATOM 2537 C CA . ALA A 1 324 ? -4.263 3.754 8.276 1.00 95.81 324 ALA A CA 1
ATOM 2538 C C . ALA A 1 324 ? -5.605 4.177 8.851 1.00 95.81 324 ALA A C 1
ATOM 2540 O O . ALA A 1 324 ? -6.000 3.664 9.898 1.00 95.81 324 ALA A O 1
ATOM 2541 N N . ARG A 1 325 ? -6.344 5.039 8.156 1.00 95.56 325 ARG A N 1
ATOM 2542 C CA . ARG A 1 325 ? -7.709 5.397 8.558 1.00 95.56 325 ARG A CA 1
ATOM 2543 C C . ARG A 1 325 ? -8.646 4.195 8.500 1.00 95.56 325 ARG A C 1
ATOM 2545 O O . ARG A 1 325 ? -9.398 3.984 9.447 1.00 95.56 325 ARG A O 1
ATOM 2552 N N . TYR A 1 326 ? -8.561 3.375 7.453 1.00 96.00 326 TYR A N 1
ATOM 2553 C CA . TYR A 1 326 ? -9.382 2.172 7.322 1.00 96.00 326 TYR A CA 1
ATOM 2554 C C . TYR A 1 326 ? -9.074 1.141 8.405 1.00 96.00 326 TYR A C 1
ATOM 2556 O O . TYR A 1 326 ? -10.004 0.639 9.028 1.00 96.00 326 TYR A O 1
ATOM 2564 N N . ILE A 1 327 ? -7.798 0.864 8.689 1.00 96.38 327 ILE A N 1
ATOM 2565 C CA . ILE A 1 327 ? -7.395 -0.060 9.760 1.00 96.38 327 ILE A CA 1
ATOM 2566 C C . ILE A 1 327 ? -7.788 0.500 11.129 1.00 96.38 327 ILE A C 1
ATOM 2568 O O . ILE A 1 327 ? -8.298 -0.245 11.961 1.00 96.38 327 ILE A O 1
ATOM 2572 N N . ARG A 1 328 ? -7.626 1.805 11.370 1.00 95.31 328 ARG A N 1
ATOM 2573 C CA . ARG A 1 328 ? -8.077 2.441 12.617 1.00 95.31 328 ARG A CA 1
ATOM 2574 C C . ARG A 1 328 ? -9.595 2.323 12.782 1.00 95.31 328 ARG A C 1
ATOM 2576 O O . ARG A 1 328 ? -10.054 1.892 13.834 1.00 95.31 328 ARG A O 1
ATOM 2583 N N . CYS A 1 329 ? -10.379 2.594 11.743 1.00 95.62 329 CYS A N 1
ATOM 2584 C CA . CYS A 1 329 ? -11.828 2.423 11.816 1.00 95.62 329 CYS A CA 1
ATOM 2585 C C . CYS A 1 329 ? -12.235 0.956 11.997 1.00 95.62 329 CYS A C 1
ATOM 2587 O O . CYS A 1 329 ? -13.022 0.643 12.884 1.00 95.62 329 CYS A O 1
ATOM 2589 N N . LEU A 1 330 ? -11.678 0.044 11.201 1.00 96.19 330 LEU A N 1
ATOM 2590 C CA . LEU A 1 330 ? -12.051 -1.368 11.230 1.00 96.19 330 LEU A CA 1
ATOM 2591 C C . LEU A 1 330 ? -11.635 -2.053 12.539 1.00 96.19 330 LEU A C 1
ATOM 2593 O O . LEU A 1 330 ? -12.414 -2.812 13.105 1.00 96.19 330 LEU A O 1
ATOM 2597 N N . CYS A 1 331 ? -10.417 -1.789 13.016 1.00 97.06 331 CYS A N 1
ATOM 2598 C CA . CYS A 1 331 ? -9.815 -2.512 14.136 1.00 97.06 331 CYS A CA 1
ATOM 2599 C C . CYS A 1 331 ? -9.950 -1.796 15.479 1.00 97.06 331 CYS A C 1
ATOM 2601 O O . CYS A 1 331 ? -9.927 -2.457 16.510 1.00 97.06 331 CYS A O 1
ATOM 2603 N N . GLN A 1 332 ? -10.046 -0.465 15.493 1.00 95.56 332 GLN A N 1
ATOM 2604 C CA . GLN A 1 332 ? -10.184 0.329 16.723 1.00 95.56 332 GLN A CA 1
ATOM 2605 C C . GLN A 1 332 ? -11.567 0.960 16.876 1.00 95.56 332 GLN A C 1
ATOM 2607 O O . GLN A 1 332 ? -11.833 1.568 17.917 1.00 95.56 332 GLN A O 1
ATOM 2612 N N . VAL A 1 333 ? -12.431 0.843 15.859 1.00 95.00 333 VAL A N 1
ATOM 2613 C CA . VAL A 1 333 ? -13.757 1.477 15.820 1.00 95.00 333 VAL A CA 1
ATOM 2614 C C . VAL A 1 333 ? -13.634 2.963 16.162 1.00 95.00 333 VAL A C 1
ATOM 2616 O O . VAL A 1 333 ? -14.258 3.491 17.079 1.00 95.00 333 VAL A O 1
ATOM 2619 N N . GLU A 1 334 ? -12.710 3.624 15.462 1.00 91.94 334 GLU A N 1
ATOM 2620 C CA . GLU A 1 334 ? -12.285 4.995 15.730 1.00 91.94 334 GLU A CA 1
ATOM 2621 C C . GLU A 1 334 ? -12.057 5.783 14.437 1.00 91.94 334 GLU A C 1
ATOM 2623 O O . GLU A 1 334 ? -11.606 5.235 13.432 1.00 91.94 334 GLU A O 1
ATOM 2628 N N . GLY A 1 335 ? -12.301 7.093 14.491 1.00 91.19 335 GLY A N 1
ATOM 2629 C CA . GLY A 1 335 ? -12.017 8.038 13.414 1.00 91.19 335 GLY A CA 1
ATOM 2630 C C . GLY A 1 335 ? -13.253 8.830 13.004 1.00 91.19 335 GLY A C 1
ATOM 2631 O O . GLY A 1 335 ? -14.380 8.387 13.220 1.00 91.19 335 GLY A O 1
ATOM 2632 N N . VAL A 1 336 ? -13.034 10.004 12.406 1.00 87.94 336 VAL A N 1
ATOM 2633 C CA . VAL A 1 336 ? -14.117 10.919 12.007 1.00 87.94 336 VAL A CA 1
ATOM 2634 C C . VAL A 1 336 ? -15.003 10.338 10.906 1.00 87.94 336 VAL A C 1
ATOM 2636 O O . VAL A 1 336 ? -16.222 10.443 10.968 1.00 87.94 336 VAL A O 1
ATOM 2639 N N . ASP A 1 337 ? -14.396 9.619 9.965 1.00 90.50 337 ASP A N 1
ATOM 2640 C CA . ASP A 1 337 ? -15.100 8.973 8.854 1.00 90.50 337 ASP A CA 1
ATOM 2641 C C . ASP A 1 337 ? -15.549 7.541 9.199 1.00 90.50 337 ASP A C 1
ATOM 2643 O O . ASP A 1 337 ? -15.991 6.781 8.333 1.00 90.50 337 ASP A O 1
ATOM 2647 N N . CYS A 1 338 ? -15.416 7.131 10.466 1.00 93.62 338 CYS A N 1
ATOM 2648 C CA . CYS A 1 338 ? -15.738 5.776 10.881 1.00 93.62 338 CYS A CA 1
ATOM 2649 C C . CYS A 1 338 ? -17.218 5.641 11.241 1.00 93.62 338 CYS A C 1
ATOM 2651 O O . CYS A 1 338 ? -17.646 6.003 12.338 1.00 93.62 338 CYS A O 1
ATOM 2653 N N . TRP A 1 339 ? -18.002 5.045 10.338 1.00 91.75 339 TRP A N 1
ATOM 2654 C CA . TRP A 1 339 ? -19.442 4.848 10.537 1.00 91.75 339 TRP A CA 1
ATOM 2655 C C . TRP A 1 339 ? -19.776 4.114 11.844 1.00 91.75 339 TRP A C 1
ATOM 2657 O O . TRP A 1 339 ? -20.709 4.499 12.545 1.00 91.75 339 TRP A O 1
ATOM 2667 N N . ALA A 1 340 ? -18.997 3.089 12.201 1.00 91.31 340 ALA A N 1
ATOM 2668 C CA . ALA A 1 340 ? -19.204 2.342 13.439 1.00 91.31 340 ALA A CA 1
ATOM 2669 C C . ALA A 1 340 ? -18.944 3.213 14.683 1.00 91.31 340 ALA A C 1
ATOM 2671 O O . ALA A 1 340 ? -19.748 3.198 15.611 1.00 91.31 340 ALA A O 1
ATOM 2672 N N . ALA A 1 341 ? -17.896 4.045 14.669 1.00 91.25 341 ALA A N 1
ATOM 2673 C CA . ALA A 1 341 ? -17.617 4.989 15.754 1.00 91.25 341 ALA A CA 1
ATOM 2674 C C . ALA A 1 341 ? -18.731 6.042 15.897 1.00 91.25 341 ALA A C 1
ATOM 2676 O O . ALA A 1 341 ? -19.163 6.350 17.009 1.00 91.25 341 ALA A O 1
ATOM 2677 N N . TRP A 1 342 ? -19.236 6.554 14.769 1.00 89.75 342 TRP A N 1
ATOM 2678 C CA . TRP A 1 342 ? -20.364 7.486 14.743 1.00 89.75 342 TRP A CA 1
ATOM 2679 C C . TRP A 1 342 ? -21.642 6.842 15.291 1.00 89.75 342 TRP A C 1
ATOM 2681 O O . TRP A 1 342 ? -22.332 7.431 16.123 1.00 89.75 342 TRP A O 1
ATOM 2691 N N . ARG A 1 343 ? -21.935 5.601 14.884 1.00 89.38 343 ARG A N 1
ATOM 2692 C CA . ARG A 1 343 ? -23.136 4.875 15.314 1.00 89.38 343 ARG A CA 1
ATOM 2693 C C . ARG A 1 343 ? -23.130 4.545 16.806 1.00 89.38 343 ARG A C 1
ATOM 2695 O O . ARG A 1 343 ? -24.198 4.534 17.413 1.00 89.38 343 ARG A O 1
ATOM 2702 N N . LEU A 1 344 ? -21.951 4.302 17.371 1.00 90.50 344 LEU A N 1
ATOM 2703 C CA . LEU A 1 344 ? -21.741 4.066 18.799 1.00 90.50 344 LEU A CA 1
ATOM 2704 C C . LEU A 1 344 ? -21.766 5.352 19.641 1.00 90.50 344 LEU A C 1
ATOM 2706 O O . LEU A 1 344 ? -21.604 5.281 20.849 1.00 90.50 344 LEU A O 1
ATOM 2710 N N . GLY A 1 345 ? -21.938 6.534 19.041 1.00 81.44 345 GLY A N 1
ATOM 2711 C CA . GLY A 1 345 ? -21.976 7.794 19.791 1.00 81.44 345 GLY A CA 1
ATOM 2712 C C . GLY A 1 345 ? -20.617 8.251 20.339 1.00 81.44 345 GLY A C 1
ATOM 2713 O O . GLY A 1 345 ? -20.560 9.234 21.069 1.00 81.44 345 GLY A O 1
ATOM 2714 N N . GLY A 1 346 ? -19.514 7.596 19.959 1.00 67.62 346 GLY A N 1
ATOM 2715 C CA . GLY A 1 346 ? -18.161 7.953 20.402 1.00 67.62 346 GLY A CA 1
ATOM 2716 C C . GLY A 1 346 ? -17.557 9.179 19.726 1.00 67.62 346 GLY A C 1
ATOM 2717 O O . GLY A 1 346 ? -16.530 9.687 20.172 1.00 67.62 346 GLY A O 1
ATOM 2718 N N . TYR A 1 347 ? -18.177 9.662 18.648 1.00 64.75 347 TYR A N 1
ATOM 2719 C CA . TYR A 1 347 ? -17.629 10.730 17.811 1.00 64.75 347 TYR A CA 1
ATOM 2720 C C . TYR A 1 347 ? -17.345 12.022 18.599 1.00 64.75 347 TYR A C 1
ATOM 2722 O O . TYR A 1 347 ? -16.244 12.565 18.519 1.00 64.75 347 TYR A O 1
ATOM 2730 N N . SER A 1 348 ? -18.293 12.479 19.425 1.00 57.44 348 SER A N 1
ATOM 2731 C CA . SER A 1 348 ? -18.170 13.743 20.168 1.00 57.44 348 SER A CA 1
ATOM 2732 C C . SER A 1 348 ? -17.059 13.733 21.222 1.00 57.44 348 SER A C 1
ATOM 2734 O O . SER A 1 348 ? -16.503 14.782 21.536 1.00 57.44 348 SER A O 1
ATOM 2736 N N . ALA A 1 349 ? -16.706 12.563 21.760 1.00 57.94 349 ALA A N 1
ATOM 2737 C CA . ALA A 1 349 ? -15.627 12.439 22.738 1.00 57.94 349 ALA A CA 1
ATOM 2738 C C . ALA A 1 349 ? -14.235 12.421 22.087 1.00 57.94 349 ALA A C 1
ATOM 2740 O O . ALA A 1 349 ? -13.264 12.867 22.701 1.00 57.94 349 ALA A O 1
ATOM 2741 N N . VAL A 1 350 ? -14.132 11.931 20.846 1.00 56.19 350 VAL A N 1
ATOM 2742 C CA . VAL A 1 350 ? -12.871 11.912 20.088 1.00 56.19 350 VAL A CA 1
ATOM 2743 C C . VAL A 1 350 ? -12.495 13.323 19.628 1.00 56.19 350 VAL A C 1
ATOM 2745 O O . VAL A 1 350 ? -11.339 13.710 19.765 1.00 56.19 350 VAL A O 1
ATOM 2748 N N . GLU A 1 351 ? -13.461 14.117 19.157 1.00 59.09 351 GLU A N 1
ATOM 2749 C CA . GLU A 1 351 ? -13.219 15.499 18.709 1.00 59.09 351 GLU A CA 1
ATOM 2750 C C . GLU A 1 351 ? -12.789 16.432 19.861 1.00 59.09 351 GLU A C 1
ATOM 2752 O O . GLU A 1 351 ? -12.004 17.357 19.662 1.00 59.09 351 GLU A O 1
ATOM 2757 N N . ALA A 1 352 ? -13.237 16.158 21.091 1.00 58.81 352 ALA A N 1
ATOM 2758 C CA . ALA A 1 352 ? -12.905 16.961 22.268 1.00 58.81 352 ALA A CA 1
ATOM 2759 C C . ALA A 1 352 ? -11.500 16.692 22.850 1.00 58.81 352 ALA A C 1
ATOM 2761 O O . ALA A 1 352 ? -11.051 17.448 23.716 1.00 58.81 352 ALA A O 1
ATOM 2762 N N . ASN A 1 353 ? -10.799 15.633 22.422 1.00 56.44 353 ASN A N 1
ATOM 2763 C CA . ASN A 1 353 ? -9.528 15.232 23.025 1.00 56.44 353 ASN A CA 1
ATOM 2764 C C . ASN A 1 353 ? -8.328 15.488 22.084 1.00 56.44 353 ASN A C 1
ATOM 2766 O O . ASN A 1 353 ? -8.105 14.720 21.145 1.00 56.44 353 ASN A O 1
ATOM 2770 N N . PRO A 1 354 ? -7.481 16.502 22.363 1.00 55.09 354 PRO A N 1
ATOM 2771 C CA . PRO A 1 354 ? -6.378 16.907 21.487 1.00 55.09 354 PRO A CA 1
ATOM 2772 C C . PRO A 1 354 ? -5.241 15.881 21.380 1.00 55.09 354 PRO A C 1
ATOM 2774 O O . PRO A 1 354 ? -4.318 16.089 20.604 1.00 55.09 354 PRO A O 1
ATOM 2777 N N . ARG A 1 355 ? -5.266 14.777 22.144 1.00 53.81 355 ARG A N 1
ATOM 2778 C CA . ARG A 1 355 ? -4.322 13.661 21.947 1.00 53.81 355 ARG A CA 1
ATOM 2779 C C . ARG A 1 355 ? -4.666 12.782 20.741 1.00 53.81 355 ARG A C 1
ATOM 2781 O O . ARG A 1 355 ? -3.823 11.981 20.343 1.00 53.81 355 ARG A O 1
ATOM 2788 N N . PHE A 1 356 ? -5.885 12.885 20.209 1.00 49.53 356 PHE A N 1
ATOM 2789 C CA . PHE A 1 356 ? -6.377 12.037 19.117 1.00 49.53 356 PHE A CA 1
ATOM 2790 C C . PHE A 1 356 ? -6.632 12.787 17.801 1.00 49.53 356 PHE A C 1
ATOM 2792 O O . PHE A 1 356 ? -6.843 12.115 16.783 1.00 49.53 356 PHE A O 1
ATOM 2799 N N . ALA A 1 357 ? -6.592 14.125 17.834 1.00 45.28 357 ALA A N 1
ATOM 2800 C CA . ALA A 1 357 ? -6.511 15.020 16.677 1.00 45.28 357 ALA A CA 1
ATOM 2801 C C . ALA A 1 357 ? -5.050 15.176 16.235 1.00 45.28 357 ALA A C 1
ATOM 2803 O O . ALA A 1 357 ? -4.810 15.166 15.005 1.00 45.28 357 ALA A O 1
#

Nearest PDB structures (foldseek):
  3puz-assembly1_F  TM=1.893E-01  e=3.763E+00  Escherichia coli K-12

Organism: NCBI:txid1333877

Secondary structure (DSSP, 8-state):
---PPPHHHIIIIIGGGTTGGG-S-GGGHHHHHHTTSS-HHHHHHHHHHTT--S--HHHHHHS-GGGTT-TT-HHHHHHHIIIIIHHHHHHHHHHHHHHHHHHHH--EEEEEEEEEE-TTT--EEEEEEEEEHHHHHIIIIITSHHHHHHHHHHHHHHHHHHHHHHHHHHHHHHHHHHHHHS--S-TTS-SEEEETTEEEE-PPPHHHHHHHIIIIIHHHHHHHHHHHHHHHHHHHT--SHHHHHHHHHHHHHHHHHHHHHHHHHS-HHHHHHHHTBPPP-----HHHHHHT-HHHHHHHHHHHHHHHHHHHHH-TTT-HHHHHHHHHHHHH--STT-HHHHHTT-HHHHHT-TTT-

Solvent-accessible surface area (backbone atoms only — not comparable to full-atom values): 20132 Å² total; per-residue (Å²): 128,84,87,68,75,55,69,68,55,39,59,56,54,48,52,67,48,51,62,47,51,70,52,70,51,48,67,48,27,25,45,34,44,70,35,58,31,53,49,64,61,77,55,44,52,63,30,47,76,74,70,41,92,67,75,42,63,64,52,63,74,66,50,61,85,83,60,73,76,59,64,86,46,59,43,59,54,34,29,49,34,39,70,53,46,36,49,71,74,55,38,72,64,46,55,52,50,29,53,52,46,42,69,68,24,47,56,77,41,83,71,46,80,46,79,42,70,40,91,91,74,73,46,78,43,79,34,52,32,53,42,28,47,44,50,49,47,42,59,76,41,54,71,30,71,67,44,48,51,53,52,49,53,54,41,37,55,50,43,52,60,49,44,54,56,49,50,56,50,48,54,52,49,51,52,50,50,52,54,64,68,50,72,79,87,54,92,80,66,61,52,64,48,76,49,102,84,35,42,43,77,50,73,70,56,66,70,57,49,52,48,48,42,62,76,43,51,46,53,52,50,53,50,52,53,50,48,53,53,52,50,52,53,55,54,68,66,43,76,43,73,68,51,36,53,52,51,52,53,53,51,54,47,60,59,52,45,53,58,52,49,52,65,68,71,53,54,68,70,60,50,58,50,60,75,40,43,54,83,80,86,69,82,74,51,73,68,50,60,56,65,67,32,66,67,53,47,51,50,49,37,51,50,52,38,50,49,51,52,49,46,49,38,66,32,83,89,73,2,54,55,44,50,47,51,50,43,34,22,71,56,65,49,35,59,93,86,17,64,66,15,50,73,36,55,23,49,70,48,50,77,72,36,81,92,75,110